Protein AF-A0A1F3TE42-F1 (afdb_monomer)

Foldseek 3Di:
DDDDPPVVVVVVVVVVVVVVVVVVLVVLVVVLVVLLVCLVPVQVDDPDDDHNVRSLVVSVVSLVVCVVPPVPDDCVVVVVSSVVSVVVSCVVVVVVCVVVVVVVVLVVLVVVLVVLQCVVVVQQADDPVSVVVLVVVLVVSLVSLLVVLVVVCVVCPPNLVPDPSNVVLVVVLVVVLVVDDPPLDDPPDLRVLLSVLSSLSSQLSNLVSNCVNPNPDPSSVSSNVVSVVVCVCCVDSVSSSVVSVVVLQVVQAVDADADAQDDDPVLQVLAVVQLCVDPVSPPWDWQDKGFRHNDWDWDADPPPRHTFKTKTKMWIWTADPQWIKIKIWIFMWTDPPPDTHRTHTDDIDMDTHHVVRRNDD

Structure (mmCIF, N/CA/C/O backbone):
data_AF-A0A1F3TE42-F1
#
_entry.id   AF-A0A1F3TE42-F1
#
loop_
_atom_site.group_PDB
_atom_site.id
_atom_site.type_symbol
_atom_site.label_atom_id
_atom_site.label_alt_id
_atom_site.label_comp_id
_atom_site.label_asym_id
_atom_site.label_entity_id
_atom_site.label_seq_id
_atom_site.pdbx_PDB_ins_code
_atom_site.Cartn_x
_atom_site.Cartn_y
_atom_site.Cartn_z
_atom_site.occupancy
_atom_site.B_iso_or_equiv
_atom_site.auth_seq_id
_atom_site.auth_comp_id
_atom_site.auth_asym_id
_atom_site.auth_atom_id
_atom_site.pdbx_PDB_model_num
ATOM 1 N N . MET A 1 1 ? -68.674 46.139 -50.095 1.00 43.12 1 MET A N 1
ATOM 2 C CA . MET A 1 1 ? -68.679 44.662 -49.983 1.00 43.12 1 MET A CA 1
ATOM 3 C C . MET A 1 1 ? -68.581 44.299 -48.510 1.00 43.12 1 MET A C 1
ATOM 5 O O . 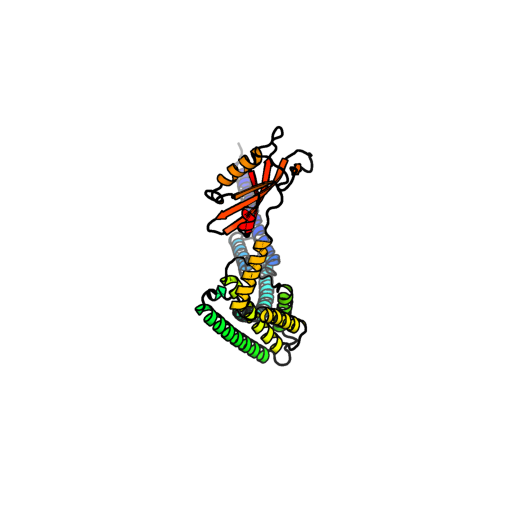MET A 1 1 ? -67.826 44.948 -47.800 1.00 43.12 1 MET A O 1
ATOM 9 N N . LYS A 1 2 ? -69.433 43.375 -48.050 1.00 40.59 2 LYS A N 1
ATOM 10 C CA . LYS A 1 2 ? -69.641 43.030 -46.633 1.00 40.59 2 LYS A CA 1
ATOM 11 C C . LYS A 1 2 ? -68.396 42.376 -46.011 1.00 40.59 2 LYS A C 1
ATOM 13 O O . LYS A 1 2 ? -67.736 41.567 -46.655 1.00 40.59 2 LYS A O 1
ATOM 18 N N . THR A 1 3 ? -68.123 42.748 -44.764 1.00 54.91 3 THR A N 1
ATOM 19 C CA . THR A 1 3 ? -67.102 42.230 -43.840 1.00 54.91 3 THR A CA 1
ATOM 20 C C . THR A 1 3 ? -67.212 40.716 -43.608 1.00 54.91 3 THR A C 1
ATOM 22 O O . THR A 1 3 ? -68.315 40.217 -43.394 1.00 54.91 3 THR A O 1
ATOM 25 N N . PRO A 1 4 ? -66.072 39.992 -43.572 1.00 42.56 4 PRO A N 1
ATOM 26 C CA . PRO A 1 4 ? -65.905 38.974 -42.524 1.00 42.56 4 PRO A CA 1
ATOM 27 C C . PRO A 1 4 ? -64.496 38.914 -41.894 1.00 42.56 4 PRO A C 1
ATOM 29 O O . PRO A 1 4 ? -64.253 38.100 -41.008 1.00 42.56 4 PRO A O 1
ATOM 32 N N . SER A 1 5 ? -63.551 39.763 -42.299 1.00 50.25 5 SER A N 1
ATOM 33 C CA . SER A 1 5 ? -62.132 39.573 -41.962 1.00 50.25 5 SER A CA 1
ATOM 34 C C . SER A 1 5 ? -61.738 39.962 -40.532 1.00 50.25 5 SER A C 1
ATOM 36 O O . SER A 1 5 ? -60.812 39.368 -39.993 1.00 50.25 5 SER A O 1
ATOM 38 N N . PHE A 1 6 ? -62.434 40.897 -39.877 1.00 43.72 6 PHE A N 1
ATOM 39 C CA . PHE A 1 6 ? -62.023 41.358 -38.539 1.00 43.72 6 PHE A CA 1
ATOM 40 C C . PHE A 1 6 ? -62.474 40.438 -37.393 1.00 43.72 6 PHE A C 1
ATOM 42 O O . PHE A 1 6 ? -61.742 40.277 -36.423 1.00 43.72 6 PHE A O 1
ATOM 49 N N . HIS A 1 7 ? -63.645 39.797 -37.495 1.00 46.47 7 HIS A N 1
ATOM 50 C CA . HIS A 1 7 ? -64.121 38.877 -36.450 1.00 46.47 7 HIS A CA 1
ATOM 51 C C . HIS A 1 7 ? -63.378 37.534 -36.471 1.00 46.47 7 HIS A C 1
ATOM 53 O O . HIS A 1 7 ? -63.042 37.017 -35.412 1.00 46.47 7 HIS A O 1
ATOM 59 N N . LEU A 1 8 ? -63.038 37.004 -37.653 1.00 42.78 8 LEU A N 1
ATOM 60 C CA . LEU A 1 8 ? -62.213 35.795 -37.772 1.00 42.78 8 LEU A CA 1
ATOM 61 C C . LEU A 1 8 ? -60.791 36.013 -37.242 1.00 42.78 8 LEU A C 1
ATOM 63 O O . LEU A 1 8 ? -60.271 35.135 -36.563 1.00 42.78 8 LEU A O 1
ATOM 67 N N . LEU A 1 9 ? -60.194 37.189 -37.476 1.00 39.88 9 LEU A N 1
ATOM 68 C CA . LEU A 1 9 ? -58.865 37.521 -36.954 1.00 39.88 9 LEU A CA 1
ATOM 69 C C . LEU A 1 9 ? -58.865 37.655 -35.422 1.00 39.88 9 LEU A C 1
ATOM 71 O O . LEU A 1 9 ? -57.940 37.181 -34.775 1.00 39.88 9 LEU A O 1
ATOM 75 N N . PHE A 1 10 ? -59.914 38.246 -34.838 1.00 43.00 10 PHE A N 1
ATOM 76 C CA . PHE A 1 10 ? -60.044 38.392 -33.383 1.00 43.00 10 PHE A CA 1
ATOM 77 C C . PHE A 1 10 ? -60.325 37.048 -32.692 1.00 43.00 10 PHE A C 1
ATOM 79 O O . PHE A 1 10 ? -59.761 36.779 -31.638 1.00 43.00 10 PHE A O 1
ATOM 86 N N . ILE A 1 11 ? -61.122 36.167 -33.313 1.00 49.38 11 ILE A N 1
ATOM 87 C CA . ILE A 1 11 ? -61.342 34.796 -32.826 1.00 49.38 11 ILE A CA 1
ATOM 88 C C . ILE A 1 11 ? -60.057 33.963 -32.950 1.00 49.38 11 ILE A C 1
ATOM 90 O O . ILE A 1 11 ? -59.735 33.237 -32.018 1.00 49.38 11 ILE A O 1
ATOM 94 N N . PHE A 1 12 ? -59.280 34.100 -34.033 1.00 40.25 12 PHE A N 1
ATOM 95 C CA . PHE A 1 12 ? -57.979 33.427 -34.173 1.00 40.25 12 PHE A CA 1
ATOM 96 C C . PHE A 1 12 ? -56.920 33.958 -33.196 1.00 40.25 12 PHE A C 1
ATOM 98 O O . PHE A 1 12 ? -56.118 33.173 -32.700 1.00 40.25 12 PHE A O 1
ATOM 105 N N . LEU A 1 13 ? -56.899 35.260 -32.897 1.00 38.88 13 LEU A N 1
ATOM 106 C CA . LEU A 1 13 ? -56.003 35.842 -31.889 1.00 38.88 13 LEU A CA 1
ATOM 107 C C . LEU A 1 13 ? -56.395 35.411 -30.473 1.00 38.88 13 LEU A C 1
ATOM 109 O O . LEU A 1 13 ? -55.524 35.006 -29.712 1.00 38.88 13 LEU A O 1
ATOM 113 N N . LEU A 1 14 ? -57.690 35.409 -30.143 1.00 38.28 14 LEU A N 1
ATOM 114 C CA . LEU A 1 14 ? -58.178 34.901 -28.860 1.00 38.28 14 LEU A CA 1
ATOM 115 C C . LEU A 1 14 ? -57.939 33.393 -28.716 1.00 38.28 14 LEU A C 1
ATOM 117 O O . LEU A 1 14 ? -57.480 32.972 -27.663 1.00 38.28 14 LEU A O 1
ATOM 121 N N . ALA A 1 15 ? -58.166 32.596 -29.768 1.00 35.84 15 ALA A N 1
ATOM 122 C CA . ALA A 1 15 ? -57.910 31.155 -29.760 1.00 35.84 15 ALA A CA 1
ATOM 123 C C . ALA A 1 15 ? -56.411 30.824 -29.663 1.00 35.84 15 ALA A C 1
ATOM 125 O O . ALA A 1 15 ? -56.038 29.902 -28.951 1.00 35.84 15 ALA A O 1
ATOM 126 N N . ASN A 1 16 ? -55.530 31.585 -30.325 1.00 34.69 16 ASN A N 1
ATOM 127 C CA . ASN A 1 16 ? -54.086 31.396 -30.164 1.00 34.69 16 ASN A CA 1
ATOM 128 C C . ASN A 1 16 ? -53.614 31.844 -28.772 1.00 34.69 16 ASN A C 1
ATOM 130 O O . ASN A 1 16 ? -52.830 31.134 -28.154 1.00 34.69 16 ASN A O 1
ATOM 134 N N . CYS A 1 17 ? -54.120 32.955 -28.225 1.00 37.44 17 CYS A N 1
ATOM 135 C CA . CYS A 1 17 ? -53.797 33.370 -26.857 1.00 37.44 17 CYS A CA 1
ATOM 136 C C . CYS A 1 17 ? -54.284 32.364 -25.803 1.00 37.44 17 CYS A C 1
ATOM 138 O O . CYS A 1 17 ? -53.571 32.137 -24.828 1.00 37.44 17 CYS A O 1
ATOM 140 N N . THR A 1 18 ? -55.447 31.729 -25.989 1.00 45.34 18 THR A N 1
ATOM 141 C CA . THR A 1 18 ? -55.919 30.680 -25.073 1.00 45.34 18 THR A CA 1
ATOM 142 C C . THR A 1 18 ? -55.134 29.382 -25.223 1.00 45.34 18 THR A C 1
ATOM 144 O O . THR A 1 18 ? -54.868 28.750 -24.208 1.00 45.34 18 THR A O 1
ATOM 147 N N . ILE A 1 19 ? -54.696 29.004 -26.431 1.00 45.22 19 ILE A N 1
ATOM 148 C CA . ILE A 1 19 ? -53.830 27.830 -26.641 1.00 45.22 19 ILE A CA 1
ATOM 149 C C . ILE A 1 19 ? -52.448 28.050 -26.002 1.00 45.22 19 ILE A C 1
ATOM 151 O O . ILE A 1 19 ? -52.000 27.197 -25.244 1.00 45.22 19 ILE A O 1
ATOM 155 N N . PHE A 1 20 ? -51.817 29.217 -26.191 1.00 43.03 20 PHE A N 1
ATOM 156 C CA . PHE A 1 20 ? -50.535 29.534 -25.541 1.00 43.03 20 PHE A CA 1
ATOM 157 C C . PHE A 1 20 ? -50.650 29.641 -24.010 1.00 43.03 20 PHE A C 1
ATOM 159 O O . PHE A 1 20 ? -49.744 29.216 -23.295 1.00 43.03 20 PHE A O 1
ATOM 166 N N . ALA A 1 21 ? -51.764 30.162 -23.483 1.00 51.88 21 ALA A N 1
ATOM 167 C CA . ALA A 1 21 ? -52.027 30.161 -22.042 1.00 51.88 21 ALA A CA 1
ATOM 168 C C . ALA A 1 21 ? -52.278 28.740 -21.497 1.00 51.88 21 ALA A C 1
ATOM 170 O O . ALA A 1 21 ? -51.839 28.425 -20.390 1.00 51.88 21 ALA A O 1
ATOM 171 N N . GLN A 1 22 ? -52.932 27.873 -22.279 1.00 54.59 22 GLN A N 1
ATOM 172 C CA . GLN A 1 22 ? -53.203 26.483 -21.910 1.00 54.59 22 GLN A CA 1
ATOM 173 C C . GLN A 1 22 ? -51.934 25.610 -21.948 1.00 54.59 22 GLN A C 1
ATOM 175 O O . GLN A 1 22 ? -51.756 24.742 -21.094 1.00 54.59 22 GLN A O 1
ATOM 180 N N . ASP A 1 23 ? -51.025 25.844 -22.894 1.00 56.97 23 ASP A N 1
ATOM 181 C CA . ASP A 1 23 ? -49.742 25.136 -22.951 1.00 56.97 23 ASP A CA 1
ATOM 182 C C . ASP A 1 23 ? -48.813 25.558 -21.800 1.00 56.97 23 ASP A C 1
ATOM 184 O O . ASP A 1 23 ? -48.170 24.703 -21.186 1.00 56.97 23 ASP A O 1
ATOM 188 N N . ASN A 1 24 ? -48.822 26.844 -21.426 1.00 60.62 24 ASN A N 1
ATOM 189 C CA . ASN A 1 24 ? -48.061 27.347 -20.277 1.00 60.62 24 ASN A CA 1
ATOM 190 C C . ASN A 1 24 ? -48.581 26.794 -18.940 1.00 60.62 24 ASN A C 1
ATOM 192 O O . ASN A 1 24 ? -47.786 26.282 -18.151 1.00 60.62 24 ASN A O 1
ATOM 196 N N . ILE A 1 25 ? -49.902 26.794 -18.702 1.00 63.25 25 ILE A N 1
ATOM 197 C CA . ILE A 1 25 ? -50.459 26.216 -17.466 1.00 63.25 25 ILE A CA 1
ATOM 198 C C . ILE A 1 25 ? -50.211 24.702 -17.393 1.00 63.25 25 ILE A C 1
ATOM 200 O O . ILE A 1 25 ? -49.889 24.182 -16.328 1.00 63.25 25 ILE A O 1
ATOM 204 N N . ASN A 1 26 ? -50.291 23.977 -18.516 1.00 68.00 26 ASN A N 1
ATOM 205 C CA . ASN A 1 26 ? -50.0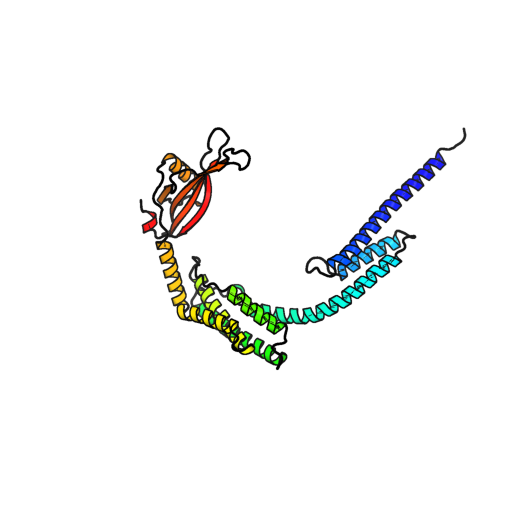11 22.540 -18.549 1.00 68.00 26 ASN A CA 1
ATOM 206 C C . ASN A 1 26 ? -48.541 22.238 -18.226 1.00 68.00 26 ASN A C 1
ATOM 208 O O . ASN A 1 26 ? -48.253 21.280 -17.501 1.00 68.00 26 ASN A O 1
ATOM 212 N N . TRP A 1 27 ? -47.616 23.059 -18.731 1.00 68.75 27 TRP A N 1
ATOM 213 C CA . TRP A 1 27 ? -46.199 22.959 -18.396 1.00 68.75 27 TRP A CA 1
ATOM 214 C C . TRP A 1 27 ? -45.953 23.246 -16.909 1.00 68.75 27 TRP A C 1
ATOM 216 O O . TRP A 1 27 ? -45.309 22.442 -16.233 1.00 68.75 27 TRP A O 1
ATOM 226 N N . ASP A 1 28 ? -46.542 24.311 -16.360 1.00 64.44 28 ASP A N 1
ATOM 227 C CA . ASP A 1 28 ? -46.415 24.659 -14.941 1.00 64.44 28 ASP A CA 1
ATOM 228 C C . ASP A 1 28 ? -47.020 23.592 -14.008 1.00 64.44 28 ASP A C 1
ATOM 230 O O . ASP A 1 28 ? -46.415 23.241 -12.991 1.00 64.44 28 ASP A O 1
ATOM 234 N N . ILE A 1 29 ? -48.167 23.009 -14.377 1.00 67.44 29 ILE A N 1
ATOM 235 C CA . ILE A 1 29 ? -48.785 21.878 -13.666 1.00 67.44 29 ILE A CA 1
ATOM 236 C C . ILE A 1 29 ? -47.888 20.637 -13.738 1.00 67.44 29 ILE A C 1
ATOM 238 O O . ILE A 1 29 ? -47.774 19.898 -12.758 1.00 67.44 29 ILE A O 1
ATOM 242 N N . SER A 1 30 ? -47.231 20.388 -14.875 1.00 68.12 30 SER A N 1
ATOM 243 C CA . SER A 1 30 ? -46.274 19.284 -15.005 1.00 68.12 30 SER A CA 1
ATOM 244 C C . SER A 1 30 ? -45.074 19.461 -14.073 1.00 68.12 30 SER A C 1
ATOM 246 O O . SER A 1 30 ? -44.622 18.480 -13.481 1.00 68.12 30 SER A O 1
ATOM 248 N N . GLN A 1 31 ? -44.581 20.691 -13.901 1.00 65.00 31 GLN A N 1
ATOM 249 C CA . GLN A 1 31 ? -43.506 20.992 -12.951 1.00 65.00 31 GLN A CA 1
ATOM 250 C C . GLN A 1 31 ? -43.954 20.749 -11.503 1.00 65.00 31 GLN A C 1
ATOM 252 O O . GLN A 1 31 ? -43.247 20.073 -10.758 1.00 65.00 31 GLN A O 1
ATOM 257 N N . LEU A 1 32 ? -45.162 21.190 -11.122 1.00 62.06 32 LEU A N 1
ATOM 258 C CA . LEU A 1 32 ? -45.720 20.919 -9.789 1.00 62.06 32 LEU A CA 1
ATOM 259 C C . LEU A 1 32 ? -45.871 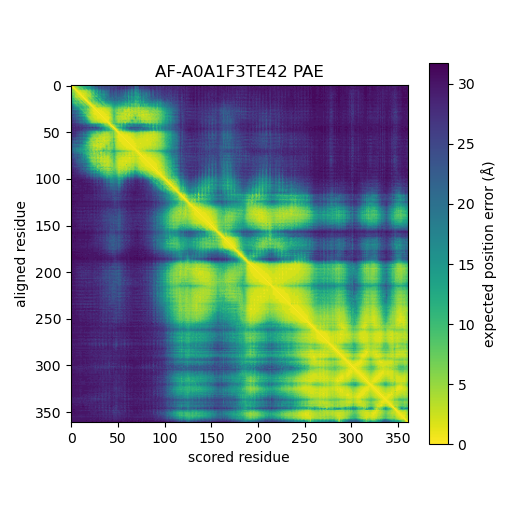19.408 -9.528 1.00 62.06 32 LEU A C 1
ATOM 261 O O . LEU A 1 32 ? -45.470 18.908 -8.479 1.00 62.06 32 LEU A O 1
ATOM 265 N N . LYS A 1 33 ? -46.387 18.649 -10.503 1.00 72.56 33 LYS A N 1
ATOM 266 C CA . LYS A 1 33 ? -46.496 17.182 -10.404 1.00 72.56 33 LYS A CA 1
ATOM 267 C C . LYS A 1 33 ? -45.134 16.499 -10.294 1.00 72.56 33 LYS A C 1
ATOM 269 O O . LYS A 1 33 ? -45.031 15.476 -9.620 1.00 72.56 33 LYS A O 1
ATOM 274 N N . SER A 1 34 ? -44.107 17.036 -10.952 1.00 68.62 34 SER A N 1
ATOM 275 C CA . SER A 1 34 ? -42.736 16.538 -10.826 1.00 68.62 34 SER A CA 1
ATOM 276 C C . SER A 1 34 ? -42.192 16.772 -9.417 1.00 68.62 34 SER A C 1
ATOM 278 O O . SER A 1 34 ? -41.684 15.831 -8.818 1.00 68.62 34 SER A O 1
ATOM 280 N N . ALA A 1 35 ? -42.377 17.973 -8.858 1.00 61.84 35 ALA A N 1
ATOM 281 C CA . ALA A 1 35 ? -41.962 18.295 -7.491 1.00 61.84 35 ALA A CA 1
ATOM 282 C C . ALA A 1 35 ? -42.642 17.382 -6.453 1.00 61.84 35 ALA A C 1
ATOM 284 O O . ALA A 1 35 ? -41.973 16.786 -5.614 1.00 61.84 35 ALA A O 1
ATOM 285 N N . ILE A 1 36 ? -43.957 17.168 -6.577 1.00 65.25 36 ILE A N 1
ATOM 286 C CA . ILE A 1 36 ? -44.714 16.264 -5.694 1.00 65.25 36 ILE A CA 1
ATOM 287 C C . ILE A 1 36 ? -44.275 14.800 -5.856 1.00 65.25 36 ILE A C 1
ATOM 289 O O . ILE A 1 36 ? -44.260 14.034 -4.890 1.00 65.25 36 ILE A O 1
ATOM 293 N N . ARG A 1 37 ? -43.894 14.377 -7.066 1.00 72.06 37 ARG A N 1
ATOM 294 C CA . ARG A 1 37 ? -43.357 13.029 -7.293 1.00 72.06 37 ARG A CA 1
ATOM 295 C C . ARG A 1 37 ? -41.982 12.855 -6.646 1.00 72.06 37 ARG A C 1
ATOM 297 O O . ARG A 1 37 ? -41.760 11.820 -6.027 1.00 72.06 37 ARG A O 1
ATOM 304 N N . SER A 1 38 ? -41.103 13.850 -6.749 1.00 64.94 38 SER A N 1
ATOM 305 C CA . SER A 1 38 ? -39.810 13.859 -6.052 1.00 64.94 38 SER A CA 1
ATOM 306 C C . SER A 1 38 ? -39.989 13.836 -4.536 1.00 64.94 38 SER A C 1
ATOM 308 O O . SER A 1 38 ? -39.357 13.026 -3.874 1.00 64.94 38 SER A O 1
ATOM 310 N N . MET A 1 39 ? -40.947 14.587 -3.978 1.00 65.56 39 MET A N 1
ATOM 311 C CA . MET A 1 39 ? -41.314 14.465 -2.558 1.00 65.56 39 MET A CA 1
ATOM 312 C C . MET A 1 39 ? -41.662 13.015 -2.180 1.00 65.56 39 MET A C 1
ATOM 314 O O . MET A 1 39 ? -41.119 12.473 -1.222 1.00 65.56 39 MET A O 1
ATOM 318 N N . LYS A 1 40 ? -42.528 12.351 -2.958 1.00 64.06 40 LYS A N 1
ATOM 319 C CA . LYS A 1 40 ? -42.977 10.973 -2.681 1.00 64.06 40 LYS A CA 1
ATOM 320 C C . LYS A 1 40 ? -41.877 9.914 -2.843 1.00 64.06 40 LYS A C 1
ATOM 322 O O . LYS A 1 40 ? -41.915 8.914 -2.129 1.00 64.06 40 LYS A O 1
ATOM 327 N N . ASN A 1 41 ? -40.933 10.115 -3.762 1.00 62.34 41 ASN A N 1
ATOM 328 C CA . ASN A 1 41 ? -39.886 9.139 -4.081 1.00 62.34 41 ASN A CA 1
ATOM 329 C C . ASN A 1 41 ? -38.591 9.355 -3.279 1.00 62.34 41 ASN A C 1
ATOM 331 O O . ASN A 1 41 ? -38.000 8.382 -2.817 1.00 62.34 41 ASN A O 1
ATOM 335 N N . ASP A 1 42 ? -38.178 10.609 -3.089 1.00 56.31 42 ASP A N 1
ATOM 336 C CA . ASP A 1 42 ? -36.860 10.971 -2.553 1.00 56.31 42 ASP A CA 1
ATOM 337 C C . ASP A 1 42 ? -36.931 11.350 -1.060 1.00 56.31 42 ASP A C 1
ATOM 339 O O . ASP A 1 42 ? -36.013 11.055 -0.292 1.00 56.31 42 ASP A O 1
ATOM 343 N N . GLY A 1 43 ? -38.069 11.898 -0.610 1.00 52.66 43 GLY A N 1
ATOM 344 C CA . GLY A 1 43 ? -38.294 12.368 0.767 1.00 52.66 43 GLY A CA 1
ATOM 345 C C . GLY A 1 43 ? -38.411 11.272 1.835 1.00 52.66 43 GLY A C 1
ATOM 346 O O . GLY A 1 43 ? -38.594 11.582 3.009 1.00 52.66 43 GLY A O 1
ATOM 347 N N . ILE A 1 44 ? -38.320 9.994 1.453 1.00 50.47 44 ILE A N 1
ATOM 348 C CA . ILE A 1 44 ? -38.306 8.860 2.393 1.00 50.47 44 ILE A CA 1
ATOM 349 C C . ILE A 1 44 ? -36.909 8.209 2.490 1.00 50.47 44 ILE A C 1
ATOM 351 O O . ILE A 1 44 ? -36.692 7.436 3.420 1.00 50.47 44 ILE A O 1
ATOM 355 N N . VAL A 1 45 ? -35.952 8.502 1.589 1.00 48.56 45 VAL A N 1
ATOM 356 C CA . VAL A 1 45 ? -34.700 7.709 1.496 1.00 48.56 45 VAL A CA 1
ATOM 357 C C . VAL A 1 45 ? -33.397 8.511 1.303 1.00 48.56 45 VAL A C 1
ATOM 359 O O . VAL A 1 45 ? -32.326 7.961 1.543 1.00 48.56 45 VAL A O 1
ATOM 362 N N . ALA A 1 46 ? -33.390 9.788 0.919 1.00 41.19 46 ALA A N 1
ATOM 363 C CA . ALA A 1 46 ? -32.134 10.397 0.465 1.00 41.19 46 ALA A CA 1
ATOM 364 C C . ALA A 1 46 ? -31.325 11.132 1.555 1.00 41.19 46 ALA A C 1
ATOM 366 O O . ALA A 1 46 ? -31.481 12.331 1.775 1.00 41.19 46 ALA A O 1
ATOM 367 N N . ALA A 1 47 ? -30.334 10.444 2.126 1.00 43.72 47 ALA A N 1
ATOM 368 C CA . ALA A 1 47 ? -29.082 11.099 2.490 1.00 43.72 47 ALA A CA 1
ATOM 369 C C . ALA A 1 47 ? -28.404 11.586 1.191 1.00 43.72 47 ALA A C 1
ATOM 371 O O . ALA A 1 47 ? -27.772 10.792 0.498 1.00 43.72 47 ALA A O 1
ATOM 372 N N . GLY A 1 48 ? -28.563 12.866 0.821 1.00 45.12 48 GLY A N 1
ATOM 373 C CA . GLY A 1 48 ? -27.573 13.505 -0.060 1.00 45.12 48 GLY A CA 1
ATOM 374 C C . GLY A 1 48 ? -27.997 14.426 -1.208 1.00 45.12 48 GLY A C 1
ATOM 375 O O . GLY A 1 48 ? -27.167 14.604 -2.093 1.00 45.12 48 GLY A O 1
ATOM 376 N N . SER A 1 49 ? -29.175 15.065 -1.252 1.00 52.09 49 SER A N 1
ATOM 377 C CA . SER A 1 49 ? -29.258 16.278 -2.108 1.00 52.09 49 SER A CA 1
ATOM 378 C C . SER A 1 49 ? -30.260 17.358 -1.703 1.00 52.09 49 SER A C 1
ATOM 380 O O . SER A 1 49 ? -29.884 18.519 -1.801 1.00 52.09 49 SER A O 1
ATOM 382 N N . GLU A 1 50 ? -31.463 17.041 -1.216 1.00 57.53 50 GLU A N 1
ATOM 383 C CA . GLU A 1 50 ? -32.435 18.049 -0.743 1.00 57.53 50 GLU A CA 1
ATOM 384 C C . GLU A 1 50 ? -33.262 17.477 0.417 1.00 57.53 50 GLU A C 1
ATOM 386 O O . GLU A 1 50 ? -33.671 16.315 0.381 1.00 57.53 50 GLU A O 1
ATOM 391 N N . SER A 1 51 ? -33.487 18.273 1.462 1.00 65.69 51 SER A N 1
ATOM 392 C CA . SER A 1 51 ? -34.317 17.873 2.605 1.00 65.69 51 SER A CA 1
ATOM 393 C C . SER A 1 51 ? -35.803 17.814 2.225 1.00 65.69 51 SER A C 1
ATOM 395 O O . SER A 1 51 ? -36.257 18.488 1.297 1.00 65.69 51 SER A O 1
ATOM 397 N N . GLY A 1 52 ? -36.605 17.035 2.962 1.00 66.38 52 GLY A N 1
ATOM 398 C CA . GLY A 1 52 ? -38.056 17.006 2.740 1.00 66.38 52 GLY A CA 1
ATOM 399 C C . GLY A 1 52 ? -38.717 18.377 2.924 1.00 66.38 52 GLY A C 1
ATOM 400 O O . GLY A 1 52 ? -39.676 18.685 2.215 1.00 66.38 52 GLY A O 1
ATOM 401 N N . ASP A 1 53 ? -38.161 19.229 3.791 1.00 70.75 53 ASP A N 1
ATOM 402 C CA . ASP A 1 53 ? -38.611 20.612 3.980 1.00 70.75 53 ASP A CA 1
ATOM 403 C C . ASP A 1 53 ? -38.340 21.481 2.744 1.00 70.75 53 ASP A C 1
ATOM 405 O O . ASP A 1 53 ? -39.221 22.225 2.311 1.00 70.75 53 ASP A O 1
ATOM 409 N 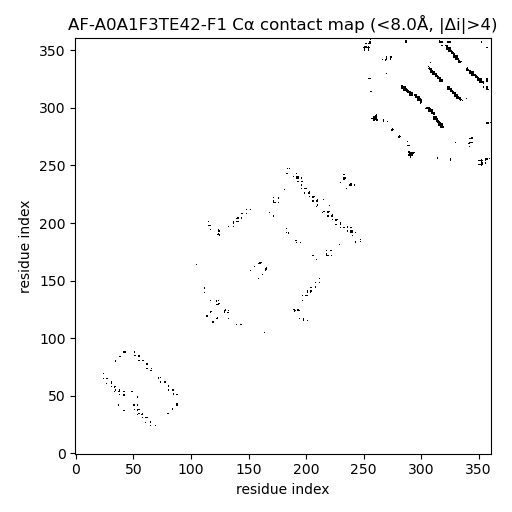N . GLU A 1 54 ? -37.165 21.348 2.122 1.00 76.25 54 GLU A N 1
ATOM 410 C CA . GLU A 1 54 ? -36.822 22.053 0.877 1.00 76.25 54 GLU A CA 1
ATOM 411 C C . GLU A 1 54 ? -37.704 21.603 -0.294 1.00 76.25 54 GLU A C 1
ATOM 413 O O . GLU A 1 54 ? -38.191 22.434 -1.066 1.00 76.25 54 GLU A O 1
ATOM 418 N N . LEU A 1 55 ? -37.971 20.299 -0.408 1.00 73.69 55 LEU A N 1
ATOM 419 C CA . LEU A 1 55 ? -38.859 19.752 -1.437 1.00 73.69 55 LEU A CA 1
ATOM 420 C C . LEU A 1 55 ? -40.305 20.237 -1.258 1.00 73.69 55 LEU A C 1
ATOM 422 O O . LEU A 1 55 ? -40.957 20.620 -2.235 1.00 73.69 55 LEU A O 1
ATOM 426 N N . ALA A 1 56 ? -40.798 20.269 -0.017 1.00 76.44 56 ALA A N 1
ATOM 427 C CA . ALA A 1 56 ? -42.130 20.774 0.287 1.00 76.44 56 ALA A CA 1
ATOM 428 C C . ALA A 1 56 ? -42.239 22.286 0.029 1.00 76.44 56 ALA A C 1
ATOM 430 O O . ALA A 1 56 ? -43.227 22.729 -0.557 1.00 76.44 56 ALA A O 1
ATOM 431 N N . ALA A 1 57 ? -41.213 23.065 0.384 1.00 81.19 57 ALA A N 1
ATOM 432 C CA . ALA A 1 57 ? -41.167 24.502 0.122 1.00 81.19 57 ALA A CA 1
ATOM 433 C C . ALA A 1 57 ? -41.212 24.818 -1.383 1.00 81.19 57 ALA A C 1
ATOM 435 O O . ALA A 1 57 ? -41.980 25.681 -1.805 1.00 81.19 57 ALA A O 1
ATOM 436 N N . LYS A 1 58 ? -40.475 24.072 -2.220 1.00 79.12 58 LYS A N 1
ATOM 437 C CA . LYS A 1 58 ? -40.531 24.228 -3.687 1.00 79.12 58 LYS A CA 1
ATOM 438 C C . LYS A 1 58 ? -41.912 23.912 -4.262 1.00 79.12 58 LYS A C 1
ATOM 440 O O . LYS A 1 58 ? -42.380 24.598 -5.173 1.00 79.12 58 LYS A O 1
ATOM 445 N N . ALA A 1 59 ? -42.574 22.874 -3.749 1.00 73.94 59 ALA A N 1
ATOM 446 C CA . ALA A 1 59 ? -43.931 22.536 -4.167 1.00 73.94 59 ALA A CA 1
ATOM 447 C C . ALA A 1 59 ? -44.937 23.629 -3.761 1.00 73.94 59 ALA A C 1
ATOM 449 O O . ALA A 1 59 ? -45.801 23.984 -4.563 1.00 73.94 59 ALA A O 1
ATOM 450 N N . GLU A 1 60 ? -44.796 24.210 -2.566 1.00 85.44 60 GLU A N 1
ATOM 451 C CA . GLU A 1 60 ? -45.629 25.323 -2.087 1.00 85.44 60 GLU A CA 1
ATOM 452 C C . GLU A 1 60 ? -45.402 26.619 -2.864 1.00 85.44 60 GLU A C 1
ATOM 454 O O . GLU A 1 60 ? -46.369 27.296 -3.221 1.00 85.44 60 GLU A O 1
ATOM 459 N N . GLU A 1 61 ? -44.150 26.953 -3.177 1.00 84.25 61 GLU A N 1
ATOM 460 C CA . GLU A 1 61 ? -43.805 28.108 -4.007 1.00 84.25 61 GLU A CA 1
ATOM 461 C C . GLU A 1 61 ? -44.449 27.978 -5.393 1.00 84.25 61 GLU A C 1
ATOM 463 O O . GLU A 1 61 ? -45.127 28.894 -5.869 1.00 84.25 61 GLU A O 1
ATOM 468 N N . LYS A 1 62 ? -44.330 26.800 -6.021 1.00 79.06 62 LYS A N 1
ATOM 469 C CA . LYS A 1 62 ? -44.923 26.562 -7.341 1.00 79.06 62 LYS A CA 1
ATOM 470 C C . LYS A 1 62 ? -46.451 26.553 -7.300 1.00 79.06 62 LYS A C 1
ATOM 472 O O . LYS A 1 62 ? -47.092 27.041 -8.232 1.00 79.06 62 LYS A O 1
ATOM 477 N N . LEU A 1 63 ? -47.040 26.029 -6.228 1.00 80.94 63 LEU A N 1
ATOM 478 C CA . LEU A 1 63 ? -48.483 26.052 -6.015 1.00 80.94 63 LEU A CA 1
ATOM 479 C C . LEU A 1 63 ? -49.010 27.480 -5.821 1.00 80.94 63 LEU A C 1
ATOM 481 O O . LEU A 1 63 ? -50.040 27.838 -6.392 1.00 80.94 63 LEU A O 1
ATOM 485 N N . THR A 1 64 ? -48.281 28.308 -5.073 1.00 85.75 64 THR A N 1
ATOM 486 C CA . THR A 1 64 ? -48.593 29.730 -4.870 1.00 85.75 64 THR A CA 1
ATOM 487 C C . THR A 1 64 ? -48.551 30.482 -6.195 1.00 85.75 64 THR A C 1
ATOM 489 O O . THR A 1 64 ? -49.529 31.135 -6.556 1.00 85.75 64 THR A O 1
ATOM 492 N N . PHE A 1 65 ? -47.491 30.281 -6.986 1.00 83.06 65 PHE A N 1
ATOM 493 C CA . PHE A 1 65 ? -47.387 30.839 -8.335 1.00 83.06 65 PHE A CA 1
ATOM 494 C C . PHE A 1 65 ? -48.598 30.474 -9.210 1.00 83.06 65 PHE A C 1
ATOM 496 O O . PHE A 1 65 ? -49.152 31.338 -9.891 1.00 83.06 65 PHE A O 1
ATOM 503 N N . LEU A 1 66 ? -49.045 29.212 -9.182 1.00 75.88 66 LEU A N 1
ATOM 504 C CA . LEU A 1 66 ? -50.204 28.769 -9.962 1.00 75.88 66 LEU A CA 1
ATOM 505 C C . LEU A 1 66 ? -51.509 29.448 -9.516 1.00 75.88 66 LEU A C 1
ATOM 507 O O . LEU A 1 66 ? -52.298 29.861 -10.364 1.00 75.88 66 LEU A O 1
ATOM 511 N N . LYS A 1 67 ? -51.722 29.608 -8.204 1.00 85.38 67 LYS A N 1
ATOM 512 C CA . LYS A 1 67 ? -52.907 30.286 -7.646 1.00 85.38 67 LYS A CA 1
ATOM 513 C C . LYS A 1 67 ? -52.957 31.768 -8.022 1.00 85.38 67 LYS A C 1
ATOM 515 O O . LYS A 1 67 ? -54.034 32.287 -8.301 1.00 85.38 67 LYS A O 1
ATOM 520 N N . GLU A 1 68 ? -51.808 32.437 -8.043 1.00 85.12 68 GLU A N 1
ATOM 521 C CA . GLU A 1 68 ? -51.709 33.867 -8.360 1.00 85.12 68 GLU A CA 1
ATOM 522 C C . GLU A 1 68 ? -51.871 34.159 -9.856 1.00 85.12 68 GLU A C 1
ATOM 524 O O . GLU A 1 68 ? -52.458 35.175 -10.226 1.00 85.12 68 GLU A O 1
ATOM 529 N N . ASN A 1 69 ? -51.382 33.265 -10.722 1.00 78.75 69 ASN A N 1
ATOM 530 C CA . ASN A 1 69 ? -51.342 33.500 -12.168 1.00 78.75 69 ASN A CA 1
ATOM 531 C C . ASN A 1 69 ? -52.507 32.852 -12.935 1.00 78.75 69 ASN A C 1
ATOM 533 O O . ASN A 1 69 ? -52.767 33.235 -14.077 1.00 78.75 69 ASN A O 1
ATOM 537 N N . TYR A 1 70 ? -53.246 31.913 -12.326 1.00 77.81 70 TYR A N 1
ATOM 538 C CA . TYR A 1 70 ? -54.337 31.189 -12.986 1.00 77.81 70 TYR A CA 1
ATOM 539 C C . TYR A 1 70 ? -55.598 31.123 -12.107 1.00 77.81 70 TYR A C 1
ATOM 541 O O . TYR A 1 70 ? -55.803 30.191 -11.335 1.00 77.81 70 TYR A O 1
ATOM 549 N N . ALA A 1 71 ? -56.510 32.087 -12.289 1.00 75.62 71 ALA A N 1
ATOM 550 C CA . ALA A 1 71 ? -57.720 32.267 -11.467 1.00 75.62 71 ALA A CA 1
ATOM 551 C C . ALA A 1 71 ? -58.706 31.073 -11.434 1.00 75.62 71 ALA A C 1
ATOM 553 O O . ALA A 1 71 ? -59.597 31.039 -10.588 1.00 75.62 71 ALA A O 1
ATOM 554 N N . HIS A 1 72 ? -58.577 30.110 -12.353 1.00 76.31 72 HIS A N 1
ATOM 555 C CA . HIS A 1 72 ? -59.417 28.905 -12.434 1.00 76.31 72 HIS A CA 1
ATOM 556 C C . HIS A 1 72 ? -58.675 27.614 -12.060 1.00 76.31 72 HIS A C 1
ATOM 558 O O . HIS A 1 72 ? -59.203 26.522 -12.265 1.00 76.31 72 HIS A O 1
ATOM 564 N N . PHE A 1 73 ? -57.448 27.717 -11.551 1.00 75.38 73 PHE A N 1
ATOM 565 C CA . PHE A 1 73 ? -56.686 26.559 -11.109 1.00 75.38 73 PHE A CA 1
ATOM 566 C C . PHE A 1 73 ? -57.219 26.048 -9.761 1.00 75.38 73 PHE A C 1
ATOM 568 O O . PHE A 1 73 ? -57.127 26.736 -8.745 1.00 75.38 73 PHE A O 1
ATOM 575 N N . ASP A 1 74 ? -57.775 24.833 -9.755 1.00 83.31 74 ASP A N 1
ATOM 576 C CA . ASP A 1 74 ? -58.178 24.143 -8.527 1.00 83.31 74 ASP A CA 1
ATOM 577 C C . ASP A 1 74 ? -56.948 23.527 -7.842 1.00 83.31 74 ASP A C 1
ATOM 579 O O . ASP A 1 74 ? -56.388 22.517 -8.281 1.00 83.31 74 ASP A O 1
ATOM 583 N N . ALA A 1 75 ? -56.515 24.181 -6.767 1.00 82.12 75 ALA A N 1
ATOM 584 C CA . ALA A 1 75 ? -55.336 23.820 -5.996 1.00 82.12 75 ALA A CA 1
ATOM 585 C C . ALA A 1 75 ? -55.602 22.746 -4.925 1.00 82.12 75 ALA A C 1
ATOM 587 O O . ALA A 1 75 ? -54.644 22.186 -4.394 1.00 82.12 75 ALA A O 1
ATOM 588 N N . THR A 1 76 ? -56.863 22.432 -4.603 1.00 83.94 76 THR A N 1
ATOM 589 C CA . THR A 1 76 ? -57.222 21.717 -3.363 1.00 83.94 76 THR A CA 1
ATOM 590 C C . THR A 1 76 ? -56.612 20.315 -3.269 1.00 83.94 76 THR A C 1
ATOM 592 O O . THR A 1 76 ? -56.146 19.905 -2.203 1.00 83.94 76 THR A O 1
ATOM 595 N N . ALA A 1 77 ? -56.548 19.583 -4.384 1.00 72.88 77 ALA A N 1
ATOM 596 C CA . ALA A 1 77 ? -55.909 18.266 -4.415 1.00 72.88 77 ALA A CA 1
ATOM 597 C C . ALA A 1 77 ? -54.397 18.345 -4.119 1.00 72.88 77 ALA A C 1
ATOM 599 O O . ALA A 1 77 ? -53.871 17.527 -3.368 1.00 72.88 77 ALA A O 1
ATOM 600 N N . TYR A 1 78 ? -53.706 19.361 -4.643 1.00 75.12 78 TYR A N 1
ATOM 601 C CA . TYR A 1 78 ? -52.265 19.544 -4.443 1.00 75.12 78 TYR A CA 1
ATOM 602 C C . TYR A 1 78 ? -51.934 20.066 -3.040 1.00 75.12 78 TYR A C 1
ATOM 604 O O . TYR A 1 78 ? -50.961 19.616 -2.442 1.00 75.12 78 TYR A O 1
ATOM 612 N N . GLU A 1 79 ? -52.767 20.955 -2.486 1.00 83.19 79 GLU A N 1
ATOM 613 C CA . GLU A 1 79 ? -52.665 21.405 -1.088 1.00 83.19 79 GLU A CA 1
ATOM 614 C C . GLU A 1 79 ? -52.761 20.217 -0.123 1.00 83.19 79 GLU A C 1
ATOM 616 O O . GLU A 1 79 ? -51.957 20.095 0.802 1.00 83.19 79 GLU A O 1
ATOM 621 N N . THR A 1 80 ? -53.700 19.302 -0.383 1.00 81.94 80 THR A N 1
ATOM 622 C CA . THR A 1 80 ? -53.885 18.088 0.424 1.00 81.94 80 THR A CA 1
ATOM 623 C C . THR A 1 80 ? -52.665 17.167 0.335 1.00 81.94 80 THR A C 1
ATOM 625 O O . THR A 1 80 ? -52.175 16.703 1.363 1.00 81.94 80 THR A O 1
ATOM 628 N N . GLU A 1 81 ? -52.125 16.944 -0.868 1.00 73.62 81 GLU A N 1
ATOM 629 C CA . GLU A 1 81 ? -50.946 16.086 -1.057 1.00 73.62 81 GLU A CA 1
ATOM 630 C C . GLU A 1 81 ? -49.676 16.649 -0.395 1.00 73.62 81 GLU A C 1
ATOM 632 O O . GLU A 1 81 ? -48.909 15.889 0.200 1.00 73.62 81 GLU A O 1
ATOM 637 N N . ILE A 1 82 ? -49.454 17.967 -0.457 1.00 74.50 82 ILE A N 1
ATOM 638 C CA . ILE A 1 82 ? -48.310 18.616 0.204 1.00 74.50 82 ILE A CA 1
ATOM 639 C C . ILE A 1 82 ? -48.455 18.541 1.730 1.00 74.50 82 ILE A C 1
ATOM 641 O O . ILE A 1 82 ? -47.490 18.211 2.424 1.00 74.50 82 ILE A O 1
ATOM 645 N N . ALA A 1 83 ? -49.654 18.794 2.263 1.00 79.00 83 ALA A N 1
ATOM 646 C CA . ALA A 1 83 ? -49.912 18.729 3.700 1.00 79.00 83 ALA A CA 1
ATOM 647 C C . ALA A 1 83 ? -49.745 17.305 4.261 1.00 79.00 83 ALA A C 1
ATOM 649 O O . ALA A 1 83 ? -49.138 17.122 5.319 1.00 79.00 83 ALA A O 1
ATOM 650 N N . GLU A 1 84 ? -50.237 16.288 3.548 1.00 77.56 84 GLU A N 1
ATOM 651 C CA . GLU A 1 84 ? -50.073 14.888 3.946 1.00 77.56 84 GLU A CA 1
ATOM 652 C C . GLU A 1 84 ? -48.600 14.460 3.917 1.00 77.56 84 GLU A C 1
ATOM 654 O O . GLU A 1 84 ? -48.137 13.807 4.856 1.00 77.56 84 GLU A O 1
ATOM 659 N N . PHE A 1 85 ? -47.843 14.887 2.900 1.00 73.56 85 PHE A N 1
ATOM 660 C CA . PHE A 1 85 ? -46.402 14.655 2.845 1.00 73.56 85 PHE A CA 1
ATOM 661 C C . PHE A 1 85 ? -45.679 15.283 4.040 1.00 73.56 85 PHE A C 1
ATOM 663 O O . PHE A 1 85 ? -44.942 14.576 4.720 1.00 73.56 85 PHE A O 1
ATOM 670 N N . LYS A 1 86 ? -45.928 16.564 4.352 1.00 74.31 86 LYS A N 1
ATOM 671 C CA . LYS A 1 86 ? -45.317 17.240 5.510 1.00 74.31 86 LYS A CA 1
ATOM 672 C C . LYS A 1 86 ? -45.615 16.517 6.822 1.00 74.31 86 LYS A C 1
ATOM 674 O O . LYS A 1 86 ? -44.723 16.361 7.650 1.00 74.31 86 LYS A O 1
ATOM 679 N N . ARG A 1 87 ? -46.850 16.037 7.011 1.00 79.44 87 ARG A N 1
ATOM 680 C CA . ARG A 1 87 ? -47.228 15.259 8.200 1.00 79.44 87 ARG A CA 1
ATOM 681 C C . ARG A 1 87 ? -46.422 13.961 8.300 1.00 79.44 87 ARG A C 1
ATOM 683 O O . ARG A 1 87 ? -45.805 13.716 9.330 1.00 79.44 87 ARG A O 1
ATOM 690 N N . ILE A 1 88 ? -46.401 13.158 7.233 1.00 70.00 88 ILE A N 1
ATOM 691 C CA . ILE A 1 88 ? -45.673 11.877 7.198 1.00 70.00 88 ILE A CA 1
ATOM 692 C C . ILE A 1 88 ? -44.165 12.101 7.349 1.00 70.00 88 ILE A C 1
ATOM 694 O O . ILE A 1 88 ? -43.504 11.347 8.060 1.00 70.00 88 ILE A O 1
ATOM 698 N N . TYR A 1 89 ? -43.623 13.127 6.692 1.00 64.06 89 TYR A N 1
ATOM 699 C CA . TYR A 1 89 ? -42.217 13.496 6.786 1.00 64.06 89 TYR A CA 1
ATOM 700 C C . TYR A 1 89 ? -41.858 13.896 8.214 1.00 64.06 89 TYR A C 1
ATOM 702 O O . TYR A 1 89 ? -40.936 13.317 8.763 1.00 64.06 89 TYR A O 1
ATOM 710 N N . ASN A 1 90 ? -42.626 14.773 8.864 1.00 68.69 90 ASN A N 1
ATOM 711 C CA . ASN A 1 90 ? -42.367 15.174 10.249 1.00 68.69 90 ASN A CA 1
ATOM 712 C C . ASN A 1 90 ? -42.491 14.010 11.240 1.00 68.69 90 ASN A C 1
ATOM 714 O O . ASN A 1 90 ? -41.670 13.900 12.144 1.00 68.69 90 ASN A O 1
ATOM 718 N N . GLU A 1 91 ? -43.468 13.115 11.066 1.00 69.44 91 GLU A N 1
ATOM 719 C CA . GLU A 1 91 ? -43.607 11.908 11.896 1.00 69.44 91 GLU A CA 1
ATOM 720 C C . GLU A 1 91 ? -42.399 10.971 11.740 1.00 69.44 91 GLU A C 1
ATOM 722 O O . GLU A 1 91 ? -41.861 10.474 12.730 1.00 69.44 91 GLU A O 1
ATOM 727 N N . LYS A 1 92 ? -41.929 10.761 10.504 1.00 63.31 92 LYS A N 1
ATOM 728 C CA . LYS A 1 92 ? -40.753 9.926 10.224 1.00 63.31 92 LYS A CA 1
ATOM 729 C C . LYS A 1 92 ? -39.439 10.598 10.611 1.00 63.31 92 LYS A C 1
ATOM 731 O O . LYS A 1 92 ? -38.548 9.917 11.096 1.00 63.31 92 LYS A O 1
ATOM 736 N N . TYR A 1 93 ? -39.318 11.906 10.416 1.00 54.22 93 TYR A N 1
ATOM 737 C CA . TYR A 1 93 ? -38.140 12.702 10.746 1.00 54.22 93 TYR A CA 1
ATOM 738 C C . TYR A 1 93 ? -37.989 12.870 12.258 1.00 54.22 93 TYR A C 1
ATOM 740 O O . TYR A 1 93 ? -36.877 12.800 12.757 1.00 54.22 93 TYR A O 1
ATOM 748 N N . ALA A 1 94 ? -39.085 13.005 13.011 1.00 54.41 94 ALA A N 1
ATOM 749 C CA . ALA A 1 94 ? -39.048 12.979 14.473 1.00 54.41 94 ALA A CA 1
ATOM 750 C C . ALA A 1 94 ? -38.564 11.618 14.999 1.00 54.41 94 ALA A C 1
ATOM 752 O O . ALA A 1 94 ? -37.654 11.581 15.823 1.00 54.41 94 ALA A O 1
ATOM 753 N N . ALA A 1 95 ? -39.092 10.510 14.463 1.00 55.84 95 ALA A N 1
ATOM 754 C CA . ALA A 1 95 ? -38.624 9.166 14.808 1.00 55.84 95 ALA A CA 1
ATOM 755 C C . ALA A 1 95 ? -37.154 8.941 14.400 1.00 55.84 95 ALA A C 1
ATOM 757 O O . ALA A 1 95 ? -36.373 8.371 15.159 1.00 55.84 95 ALA A O 1
ATOM 758 N N . ALA A 1 96 ? -36.759 9.436 13.223 1.00 50.78 96 ALA A N 1
ATOM 759 C CA . ALA A 1 96 ? -35.386 9.366 12.746 1.00 50.78 96 ALA A CA 1
ATOM 760 C C . ALA A 1 96 ? -34.448 10.260 13.559 1.00 50.78 96 ALA A C 1
ATOM 762 O O . ALA A 1 96 ? -33.336 9.841 13.794 1.00 50.78 96 ALA A O 1
ATOM 763 N N . ASN A 1 97 ? -34.852 11.441 14.032 1.00 47.84 97 ASN A N 1
ATOM 764 C CA . ASN A 1 97 ? -34.017 12.310 14.870 1.00 47.84 97 ASN A CA 1
ATOM 765 C C . ASN A 1 97 ? -33.881 11.809 16.305 1.00 47.84 97 ASN A C 1
ATOM 767 O O . ASN A 1 97 ? -32.844 12.033 16.917 1.00 47.84 97 ASN A O 1
ATOM 771 N N . GLU A 1 98 ? -34.884 11.123 16.848 1.00 49.66 98 GLU A N 1
ATOM 772 C CA . GLU A 1 98 ? -34.754 10.446 18.141 1.00 49.66 98 GLU A CA 1
ATOM 773 C C . GLU A 1 98 ? -33.738 9.292 18.046 1.00 49.66 98 GLU A C 1
ATOM 775 O O . GLU A 1 98 ? -32.889 9.128 18.918 1.00 49.66 98 GLU A O 1
ATOM 780 N N . GLN A 1 99 ? -33.738 8.565 16.923 1.00 44.19 99 GLN A N 1
ATOM 781 C CA . GLN A 1 99 ? -32.766 7.509 16.633 1.00 44.19 99 GLN A CA 1
ATOM 782 C C . GLN A 1 99 ? -31.381 8.056 16.210 1.00 44.19 99 GLN A C 1
ATOM 784 O O . GLN A 1 99 ? -30.354 7.559 16.663 1.00 44.19 99 GLN A O 1
ATOM 789 N N . ASN A 1 100 ? -31.340 9.114 15.397 1.00 40.09 100 ASN A N 1
ATOM 790 C CA . ASN A 1 100 ? -30.131 9.747 14.860 1.00 40.09 100 ASN A CA 1
ATOM 791 C C . ASN A 1 100 ? -29.470 10.695 15.862 1.00 40.09 100 ASN A C 1
ATOM 793 O O . ASN A 1 100 ? -28.283 10.950 15.736 1.00 40.09 100 ASN A O 1
ATOM 797 N N . GLY A 1 101 ? -30.199 11.236 16.839 1.00 41.09 101 GLY A N 1
ATOM 798 C CA . GLY A 1 101 ? -29.623 12.004 17.945 1.00 41.09 101 GLY A CA 1
ATOM 799 C C . GLY A 1 101 ? -28.758 11.107 18.824 1.00 41.09 101 GLY A C 1
ATOM 800 O O . GLY A 1 101 ? -27.607 11.442 19.092 1.00 41.09 101 GLY A O 1
ATOM 801 N N . LEU A 1 102 ? -29.270 9.911 19.138 1.00 40.41 102 LEU A N 1
ATOM 802 C CA . LEU A 1 102 ? -28.504 8.849 19.788 1.00 40.41 102 LEU A CA 1
ATOM 803 C C . LEU A 1 102 ? -27.340 8.375 18.903 1.00 40.41 102 LEU A C 1
ATOM 805 O O . LEU A 1 102 ? -26.228 8.247 19.398 1.00 40.41 102 LEU A O 1
ATOM 809 N N . GLU A 1 103 ? -27.542 8.179 17.591 1.00 38.28 103 GLU A N 1
ATOM 810 C CA . GLU A 1 103 ? -26.435 7.820 16.684 1.00 38.28 103 GLU A CA 1
ATOM 811 C C . GLU A 1 103 ? -25.411 8.943 16.473 1.00 38.28 103 GLU A C 1
ATOM 813 O O . GLU A 1 103 ? -24.247 8.643 16.259 1.00 38.28 103 GLU A O 1
ATOM 818 N N . SER A 1 104 ? -25.795 10.218 16.511 1.00 35.09 104 SER A N 1
ATOM 819 C CA . SER A 1 104 ? -24.901 11.360 16.286 1.00 35.09 104 SER A CA 1
ATOM 820 C C . SER A 1 104 ? -24.038 11.634 17.511 1.00 35.09 104 SER A C 1
ATOM 822 O O . SER A 1 104 ? -22.841 11.869 17.357 1.00 35.09 104 SER A O 1
ATOM 824 N N . GLU A 1 105 ? -24.603 11.596 18.722 1.00 41.03 105 GLU A N 1
ATOM 825 C CA . GLU A 1 105 ? -23.810 11.671 19.958 1.00 41.03 105 GLU A CA 1
ATOM 826 C C . GLU A 1 105 ? -22.901 10.443 20.097 1.00 41.03 105 GLU A C 1
ATOM 828 O O . GLU A 1 105 ? -21.722 10.591 20.426 1.00 41.03 105 GLU A O 1
ATOM 833 N N . PHE A 1 106 ? -23.401 9.257 19.726 1.00 40.12 106 PHE A N 1
ATOM 834 C CA . PHE A 1 106 ? -22.598 8.040 19.646 1.00 40.12 106 PHE A CA 1
ATOM 835 C C . PHE A 1 106 ? -21.459 8.185 18.628 1.00 40.12 106 PHE A C 1
ATOM 837 O O . PHE A 1 106 ? -20.304 8.079 19.017 1.00 40.12 106 PHE A O 1
ATOM 844 N N . ASN A 1 107 ? -21.739 8.529 17.365 1.00 38.19 107 ASN A N 1
ATOM 845 C CA . ASN A 1 107 ? -20.740 8.681 16.299 1.00 38.19 107 ASN A CA 1
ATOM 846 C C . ASN A 1 107 ? -19.719 9.786 16.596 1.00 38.19 107 ASN A C 1
ATOM 848 O O . ASN A 1 107 ? -18.560 9.617 16.259 1.00 38.19 107 ASN A O 1
ATOM 852 N N . THR A 1 108 ? -20.094 10.885 17.260 1.00 40.19 108 THR A N 1
ATOM 853 C CA . THR A 1 108 ? -19.145 11.969 17.583 1.00 40.19 108 THR A CA 1
ATOM 854 C C . THR A 1 108 ? -18.155 11.541 18.672 1.00 40.19 108 THR A C 1
ATOM 856 O O . THR A 1 108 ? -16.956 11.795 18.551 1.00 40.19 108 THR A O 1
ATOM 859 N N . ASN A 1 109 ? -18.624 10.842 19.713 1.00 43.06 109 ASN A N 1
ATOM 860 C CA . ASN A 1 109 ? -17.745 10.248 20.728 1.00 43.06 109 ASN A CA 1
ATOM 861 C C . ASN A 1 109 ? -16.909 9.095 20.148 1.00 43.06 109 ASN A C 1
ATOM 863 O O . ASN A 1 109 ? -15.763 8.892 20.551 1.00 43.06 109 ASN A O 1
ATOM 867 N N . TYR A 1 110 ? -17.457 8.387 19.160 1.00 47.25 110 TYR A N 1
ATOM 868 C CA . TYR A 1 110 ? -16.782 7.315 18.441 1.00 47.25 110 TYR A CA 1
ATOM 869 C C . TYR A 1 110 ? -15.700 7.839 17.492 1.00 47.25 110 TYR A C 1
ATOM 871 O O . TYR A 1 110 ? -14.576 7.371 17.555 1.00 47.25 110 TYR A O 1
ATOM 879 N N . ASP A 1 111 ? -15.955 8.868 16.687 1.00 41.31 111 ASP A N 1
ATOM 880 C CA . ASP A 1 111 ? -14.962 9.482 15.795 1.00 41.31 111 ASP A CA 1
ATOM 881 C C . ASP A 1 111 ? -13.758 10.038 16.583 1.00 41.31 111 ASP A C 1
ATOM 883 O O . ASP A 1 111 ? -12.615 9.935 16.138 1.00 41.31 111 ASP A O 1
ATOM 887 N N . LEU A 1 112 ? -13.990 10.533 17.807 1.00 45.75 112 LEU A N 1
ATOM 888 C CA . LEU A 1 112 ? -12.948 10.935 18.764 1.00 45.75 112 LEU A CA 1
ATOM 889 C C . LEU A 1 112 ? -12.113 9.757 19.305 1.00 45.75 112 LEU A C 1
ATOM 891 O O . LEU A 1 112 ? -10.931 9.933 19.602 1.00 45.75 112 LEU A O 1
ATOM 895 N N . LEU A 1 113 ? -12.696 8.560 19.422 1.00 48.22 113 LEU A N 1
ATOM 896 C CA . LEU A 1 113 ? -11.989 7.318 19.769 1.00 48.22 113 LEU A CA 1
ATOM 897 C C . LEU A 1 113 ? -11.339 6.664 18.539 1.00 48.22 113 LEU A C 1
ATOM 899 O O . LEU A 1 113 ? -10.359 5.943 18.670 1.00 48.22 113 LEU A O 1
ATOM 903 N N . PHE A 1 114 ? -11.841 6.935 17.336 1.00 48.00 114 PHE A N 1
ATOM 904 C CA . PHE A 1 114 ? -11.348 6.375 16.075 1.00 48.00 114 PHE A CA 1
ATOM 905 C C . PHE A 1 114 ? -10.331 7.267 15.363 1.00 48.00 114 PHE A C 1
ATOM 907 O O . PHE A 1 114 ? -9.779 6.868 14.335 1.00 48.00 114 PHE A O 1
ATOM 914 N N . ALA A 1 115 ? -9.949 8.392 15.973 1.00 48.09 115 ALA A N 1
ATOM 915 C CA . ALA A 1 115 ? -8.691 9.086 15.708 1.00 48.09 115 ALA A CA 1
ATOM 916 C C . ALA A 1 115 ? -7.465 8.244 16.157 1.00 48.09 115 ALA A C 1
ATOM 918 O O . ALA A 1 115 ? -6.517 8.741 16.757 1.00 48.09 115 ALA A O 1
ATOM 919 N N . THR A 1 116 ? -7.466 6.936 15.866 1.00 51.38 116 THR A N 1
ATOM 920 C CA . THR A 1 116 ? -6.387 5.963 16.126 1.00 51.38 116 THR A CA 1
ATOM 921 C C . THR A 1 116 ? -5.170 6.163 15.231 1.00 51.38 116 THR A C 1
ATOM 923 O O . THR A 1 116 ? -4.192 5.416 15.305 1.00 51.38 116 THR A O 1
ATOM 926 N N . ASP A 1 117 ? -5.246 7.122 14.320 1.00 54.81 117 ASP A N 1
ATOM 927 C CA . ASP A 1 117 ? -4.208 7.357 13.347 1.00 54.81 117 ASP A CA 1
ATOM 928 C C . ASP A 1 117 ? -3.358 8.542 13.813 1.00 54.81 117 ASP A C 1
ATOM 930 O O . ASP A 1 117 ? -3.742 9.710 13.730 1.00 54.81 117 ASP A O 1
ATOM 934 N N . LEU A 1 118 ? -2.182 8.192 14.341 1.00 53.19 118 LEU A N 1
ATOM 935 C CA . LEU A 1 118 ? -1.147 9.094 14.862 1.00 53.19 118 LEU A CA 1
ATOM 936 C C . LEU A 1 118 ? -0.808 10.217 13.863 1.00 53.19 118 LEU A C 1
ATOM 938 O O . LEU A 1 118 ? -0.360 11.294 14.260 1.00 53.19 118 LEU A O 1
ATOM 942 N N . TYR A 1 119 ? -1.071 9.982 12.572 1.00 49.44 119 TYR A N 1
ATOM 943 C CA . TYR A 1 119 ? -0.948 10.956 11.496 1.00 49.44 119 TYR A CA 1
ATOM 944 C C . TYR A 1 119 ? -1.911 12.150 11.623 1.00 49.44 119 TYR A C 1
ATOM 946 O O . TYR A 1 119 ? -1.488 13.290 11.420 1.00 49.44 119 TYR A O 1
ATOM 954 N N . TYR A 1 120 ? -3.177 11.927 11.993 1.00 50.12 120 TYR A N 1
ATOM 955 C CA . TYR A 1 120 ? -4.177 13.000 12.127 1.00 50.12 120 TYR A CA 1
ATOM 956 C C . TYR A 1 120 ? -3.925 13.888 13.348 1.00 50.12 120 TYR A C 1
ATOM 958 O O . TYR A 1 120 ? -4.250 15.072 13.328 1.00 50.12 120 TYR A O 1
ATOM 966 N N . GLU A 1 121 ? -3.256 13.345 14.361 1.00 55.84 121 GLU A N 1
ATOM 967 C CA . GLU A 1 121 ? -2.823 14.062 15.568 1.00 55.84 121 GLU A CA 1
ATOM 968 C C . GLU A 1 121 ? -1.473 14.783 15.372 1.00 55.84 121 GLU A C 1
ATOM 970 O O . GLU A 1 121 ? -0.898 15.352 16.300 1.00 55.84 121 GLU A O 1
ATOM 975 N N . GLY A 1 122 ? -0.932 14.767 14.147 1.00 54.28 122 GLY A N 1
ATOM 976 C CA . GLY A 1 122 ? 0.312 15.452 13.800 1.00 54.28 122 GLY A CA 1
ATOM 977 C C . GLY A 1 122 ? 1.565 14.827 14.420 1.00 54.28 122 GLY A C 1
ATOM 978 O O . GLY A 1 122 ? 2.626 15.461 14.426 1.00 54.28 122 GLY A O 1
ATOM 979 N N . ILE A 1 123 ? 1.481 13.592 14.927 1.00 59.41 123 ILE A N 1
ATOM 980 C CA . ILE A 1 123 ? 2.630 12.870 15.473 1.00 59.41 123 ILE A CA 1
ATOM 981 C C . ILE A 1 123 ? 3.406 12.262 14.301 1.00 59.41 123 ILE A C 1
ATOM 983 O O . ILE A 1 123 ? 3.096 11.188 13.788 1.00 59.41 123 ILE A O 1
ATOM 987 N N . GLN A 1 124 ? 4.447 12.969 13.862 1.00 57.69 124 GLN A N 1
ATOM 988 C CA . GLN A 1 124 ? 5.385 12.466 12.860 1.00 57.69 124 GLN A CA 1
ATOM 989 C C . GLN A 1 124 ? 6.339 11.463 13.511 1.00 57.69 124 GLN A C 1
ATOM 991 O O . GLN A 1 124 ? 7.330 11.835 14.130 1.00 57.69 124 GLN A O 1
ATOM 996 N N . ILE A 1 125 ? 6.040 10.174 13.395 1.00 60.56 125 ILE A N 1
ATOM 997 C CA . ILE A 1 125 ? 6.856 9.131 14.019 1.00 60.56 125 ILE A CA 1
ATOM 998 C C . ILE A 1 125 ? 8.114 8.919 13.180 1.00 60.56 125 ILE A C 1
ATOM 1000 O O . ILE A 1 125 ? 8.016 8.655 11.988 1.00 60.56 125 ILE A O 1
ATOM 1004 N N . GLY A 1 126 ? 9.297 9.087 13.780 1.00 53.28 126 GLY A N 1
ATOM 1005 C CA . GLY A 1 126 ? 10.574 9.010 13.057 1.00 53.28 126 GLY A CA 1
ATOM 1006 C C . GLY A 1 126 ? 11.792 9.578 13.785 1.00 53.28 126 GLY A C 1
ATOM 1007 O O . GLY A 1 126 ? 12.923 9.232 13.448 1.00 53.28 126 GLY A O 1
ATOM 1008 N N . GLN A 1 127 ? 11.584 10.424 14.798 1.00 58.06 127 GLN A N 1
ATOM 1009 C CA . GLN A 1 127 ? 12.641 10.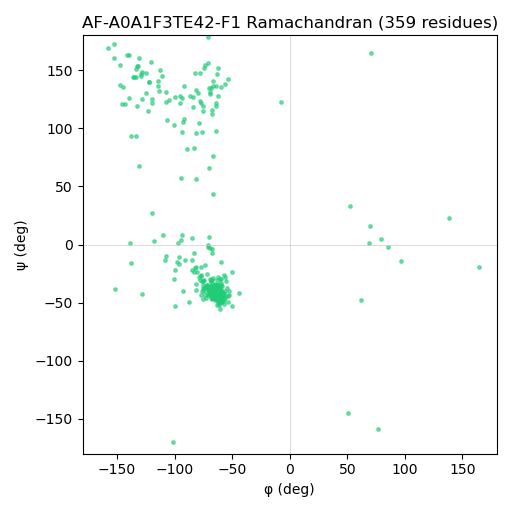897 15.696 1.00 58.06 127 GLN A CA 1
ATOM 1010 C C . GLN A 1 127 ? 12.429 10.345 17.117 1.00 58.06 127 GLN A C 1
ATOM 1012 O O . GLN A 1 127 ? 11.285 10.164 17.537 1.00 58.06 127 GLN A O 1
ATOM 1017 N N . PRO A 1 128 ? 13.497 10.130 17.912 1.00 61.00 128 PRO A N 1
ATOM 1018 C CA . PRO A 1 128 ? 13.373 9.636 19.289 1.00 61.00 128 PRO A CA 1
ATOM 1019 C C . PRO A 1 128 ? 12.461 10.486 20.190 1.00 61.00 128 PRO A C 1
ATOM 1021 O O . PRO A 1 128 ? 11.803 9.960 21.081 1.00 61.00 128 PRO A O 1
ATOM 1024 N N . ALA A 1 129 ? 12.387 11.800 19.950 1.00 63.25 129 ALA A N 1
ATOM 1025 C CA . ALA A 1 129 ? 11.496 12.696 20.689 1.00 63.25 129 ALA A CA 1
ATOM 1026 C C . ALA A 1 129 ? 10.006 12.410 20.423 1.00 63.25 129 ALA A C 1
ATOM 1028 O O . ALA A 1 129 ? 9.171 12.641 21.295 1.00 63.25 129 ALA A O 1
ATOM 1029 N N . ASP A 1 130 ? 9.674 11.886 19.244 1.00 67.38 130 ASP A N 1
ATOM 1030 C CA . ASP A 1 130 ? 8.299 11.566 18.861 1.00 67.38 130 ASP A CA 1
ATOM 1031 C C . ASP A 1 130 ? 7.874 10.183 19.366 1.00 67.38 130 ASP A C 1
ATOM 1033 O O . ASP A 1 130 ? 6.690 9.973 19.598 1.00 67.38 130 ASP A O 1
ATOM 1037 N N . ALA A 1 131 ? 8.821 9.282 19.658 1.00 68.12 131 ALA A N 1
ATOM 1038 C CA . ALA A 1 131 ? 8.543 8.025 20.360 1.00 68.12 131 ALA A CA 1
ATOM 1039 C C . ALA A 1 131 ? 7.977 8.268 21.772 1.00 68.12 131 ALA A C 1
ATOM 1041 O O . ALA A 1 131 ? 7.041 7.594 22.198 1.00 68.12 131 ALA A O 1
ATOM 1042 N N . VAL A 1 132 ? 8.504 9.274 22.482 1.00 72.94 132 VAL A N 1
ATOM 1043 C CA . VAL A 1 132 ? 7.980 9.683 23.797 1.00 72.94 132 VAL A CA 1
ATOM 1044 C C . VAL A 1 132 ? 6.564 10.246 23.660 1.00 72.94 132 VAL A C 1
ATOM 1046 O O . VAL A 1 132 ? 5.682 9.852 24.416 1.00 72.94 132 VAL A O 1
ATOM 1049 N N . LYS A 1 133 ? 6.321 11.110 22.665 1.00 75.31 133 LYS A N 1
ATOM 1050 C CA . LYS A 1 133 ? 4.979 11.656 22.394 1.00 75.31 133 LYS A CA 1
ATOM 1051 C C . LYS A 1 133 ? 3.982 10.569 22.000 1.00 75.31 133 LYS A C 1
ATOM 1053 O O . LYS A 1 133 ? 2.851 10.608 22.465 1.00 75.31 133 LYS A O 1
ATOM 1058 N N . ALA A 1 134 ? 4.400 9.602 21.182 1.00 73.44 134 ALA A N 1
ATOM 1059 C CA . ALA A 1 134 ? 3.577 8.464 20.795 1.00 73.44 134 ALA A CA 1
ATOM 1060 C C . ALA A 1 134 ? 3.181 7.635 22.023 1.00 73.44 134 ALA A C 1
ATOM 1062 O O . ALA A 1 134 ? 2.016 7.278 22.160 1.00 73.44 134 ALA A O 1
ATOM 1063 N N . GLN A 1 135 ? 4.111 7.398 22.957 1.00 78.81 135 GLN A N 1
ATOM 1064 C CA . GLN A 1 135 ? 3.791 6.700 24.202 1.00 78.81 135 GLN A CA 1
ATOM 1065 C C . GLN A 1 135 ? 2.798 7.486 25.065 1.00 78.81 135 GLN A C 1
ATOM 1067 O O . GLN A 1 135 ? 1.810 6.915 25.514 1.00 78.81 135 GLN A O 1
ATOM 1072 N N . THR A 1 136 ? 3.013 8.793 25.250 1.00 80.31 136 THR A N 1
ATOM 1073 C CA . THR A 1 136 ? 2.058 9.652 25.969 1.00 80.31 136 THR A CA 1
ATOM 1074 C C . THR A 1 136 ? 0.681 9.629 25.311 1.00 80.31 136 THR A C 1
ATOM 1076 O O . THR A 1 136 ? -0.315 9.463 26.001 1.00 80.31 136 THR A O 1
ATOM 1079 N N . PHE A 1 137 ? 0.617 9.707 23.981 1.00 77.31 137 PHE A N 1
ATOM 1080 C CA . PHE A 1 137 ? -0.641 9.621 23.246 1.00 77.31 137 PHE A CA 1
ATOM 1081 C C . PHE A 1 137 ? -1.341 8.273 23.440 1.00 77.31 137 PHE A C 1
ATOM 1083 O O . PHE A 1 137 ? -2.555 8.236 23.608 1.00 77.31 137 PHE A O 1
ATOM 1090 N N . ILE A 1 138 ? -0.594 7.165 23.443 1.00 77.62 138 ILE A N 1
ATOM 1091 C CA . ILE A 1 138 ? -1.138 5.829 23.718 1.00 77.62 138 ILE A CA 1
ATOM 1092 C C . ILE A 1 138 ? -1.704 5.754 25.136 1.00 77.62 138 ILE A C 1
ATOM 1094 O O . ILE A 1 138 ? -2.773 5.181 25.335 1.00 77.62 138 ILE A O 1
ATOM 1098 N N . ASP A 1 139 ? -1.010 6.322 26.117 1.00 82.06 139 ASP A N 1
ATOM 1099 C CA . ASP A 1 139 ? -1.463 6.319 27.506 1.00 82.06 139 ASP A CA 1
ATOM 1100 C C . ASP A 1 139 ? -2.713 7.204 27.686 1.00 82.06 139 ASP A C 1
ATOM 1102 O O . ASP A 1 139 ? -3.688 6.772 28.306 1.00 82.06 139 ASP A O 1
ATOM 1106 N N . ASP A 1 140 ? -2.749 8.379 27.049 1.00 77.56 140 ASP A N 1
ATOM 1107 C CA . ASP A 1 140 ? -3.933 9.246 26.990 1.00 77.56 140 ASP A CA 1
ATOM 1108 C C . ASP A 1 140 ? -5.098 8.554 26.267 1.00 77.56 140 ASP A C 1
ATOM 1110 O O . ASP A 1 140 ? -6.253 8.632 26.689 1.00 77.56 140 ASP A O 1
ATOM 1114 N N . TYR A 1 141 ? -4.814 7.830 25.185 1.00 75.50 141 TYR A N 1
ATOM 1115 C CA . TYR A 1 141 ? -5.798 7.048 24.446 1.00 75.50 141 TYR A CA 1
ATOM 1116 C C . TYR A 1 141 ? -6.391 5.923 25.297 1.00 75.50 141 TYR A C 1
ATOM 1118 O O . TYR A 1 141 ? -7.613 5.811 25.384 1.00 75.50 141 TYR A O 1
ATOM 1126 N N . LYS A 1 142 ? -5.555 5.160 26.010 1.00 77.25 142 LYS A N 1
ATOM 1127 C CA . LYS A 1 142 ? -6.003 4.159 26.990 1.00 77.25 142 LYS A CA 1
ATOM 1128 C C . LYS A 1 142 ? -6.911 4.780 28.051 1.00 77.25 142 LYS A C 1
ATOM 1130 O O . LYS A 1 142 ? -7.956 4.216 28.360 1.00 77.25 142 LYS A O 1
ATOM 1135 N N . ALA A 1 143 ? -6.551 5.952 28.580 1.00 76.62 143 ALA A N 1
ATOM 1136 C CA . ALA A 1 143 ? -7.357 6.653 29.578 1.00 76.62 143 ALA A CA 1
ATOM 1137 C C . ALA A 1 143 ? -8.719 7.117 29.026 1.00 76.62 143 ALA A C 1
ATOM 1139 O O . ALA A 1 143 ? -9.738 7.008 29.715 1.00 76.62 143 ALA A O 1
ATOM 1140 N N . ARG A 1 144 ? -8.753 7.601 27.776 1.00 71.00 144 ARG A N 1
ATOM 1141 C CA . ARG A 1 144 ? -9.991 7.978 27.073 1.00 71.00 144 ARG A CA 1
ATOM 1142 C C . ARG A 1 144 ? -10.889 6.770 26.822 1.00 71.00 144 ARG A C 1
ATOM 1144 O O . ARG A 1 144 ? -12.070 6.852 27.142 1.00 71.00 144 ARG A O 1
ATOM 1151 N N . ILE A 1 145 ? -10.333 5.652 26.344 1.00 70.31 145 ILE A N 1
ATOM 1152 C CA . ILE A 1 145 ? -11.076 4.392 26.190 1.00 70.31 145 ILE A CA 1
ATOM 1153 C C . ILE A 1 145 ? -11.662 3.959 27.533 1.00 70.31 145 ILE A C 1
ATOM 1155 O O . ILE A 1 145 ? -12.859 3.719 27.618 1.00 70.31 145 ILE A O 1
ATOM 1159 N N . ALA A 1 146 ? -10.852 3.904 28.592 1.00 72.25 146 ALA A N 1
ATOM 1160 C CA . ALA A 1 146 ? -11.320 3.471 29.907 1.00 72.25 146 ALA A CA 1
ATOM 1161 C C . ALA A 1 146 ? -12.455 4.364 30.438 1.00 72.25 146 ALA A C 1
ATOM 1163 O O . ALA A 1 146 ? -13.421 3.867 31.011 1.00 72.25 146 ALA A O 1
ATOM 1164 N N . THR A 1 147 ? -12.367 5.678 30.213 1.00 70.44 147 THR A N 1
ATOM 1165 C CA . THR A 1 147 ? -13.402 6.640 30.616 1.00 70.44 147 THR A CA 1
ATOM 1166 C C . THR A 1 147 ? -14.686 6.451 29.808 1.00 70.44 147 THR A C 1
ATOM 1168 O O . THR A 1 147 ? -15.762 6.404 30.398 1.00 70.44 147 THR A O 1
ATOM 1171 N N . PHE A 1 148 ? -14.575 6.300 28.485 1.00 68.69 148 PHE A N 1
ATOM 1172 C CA . PHE A 1 148 ? -15.708 6.026 27.601 1.00 68.69 148 PHE A CA 1
ATOM 1173 C C . PHE A 1 148 ? -16.404 4.710 27.963 1.00 68.69 148 PHE A C 1
ATOM 1175 O O . PHE A 1 148 ? -17.615 4.663 28.141 1.00 68.69 148 PHE A O 1
ATOM 1182 N N . LEU A 1 149 ? -15.643 3.634 28.152 1.00 67.75 149 LEU A N 1
ATOM 1183 C CA . LEU A 1 149 ? -16.210 2.339 28.517 1.00 67.75 149 LEU A CA 1
ATOM 1184 C C . LEU A 1 149 ? -16.840 2.366 29.910 1.00 67.75 149 LEU A C 1
ATOM 1186 O O . LEU A 1 149 ? -17.870 1.732 30.120 1.00 67.75 149 LEU A O 1
ATOM 1190 N N . ALA A 1 150 ? -16.273 3.125 30.852 1.00 67.19 150 ALA A N 1
ATOM 1191 C CA . ALA A 1 150 ? -16.877 3.323 32.163 1.00 67.19 150 ALA A CA 1
ATOM 1192 C C . ALA A 1 150 ? -18.200 4.105 32.083 1.00 67.19 150 ALA A C 1
ATOM 1194 O O . ALA A 1 150 ? -19.134 3.762 32.811 1.00 67.19 150 ALA A O 1
ATOM 1195 N N . SER A 1 151 ? -18.308 5.118 31.211 1.00 66.94 151 SER A N 1
ATOM 1196 C CA . SER A 1 151 ? -19.579 5.822 30.985 1.00 66.94 151 SER A CA 1
ATOM 1197 C C . SER A 1 151 ? -20.613 4.926 30.310 1.00 66.94 151 SER A C 1
ATOM 1199 O O . SER A 1 151 ? -21.735 4.842 30.798 1.00 66.94 151 SER A O 1
ATOM 1201 N N . GLU A 1 152 ? -20.225 4.177 29.276 1.00 63.25 152 GLU A N 1
ATOM 1202 C CA . GLU A 1 152 ? -21.112 3.230 28.588 1.00 63.25 152 GLU A CA 1
ATOM 1203 C C . GLU A 1 152 ? -21.587 2.119 29.536 1.00 63.25 152 GLU A C 1
ATOM 1205 O O . GLU A 1 152 ? -22.776 1.826 2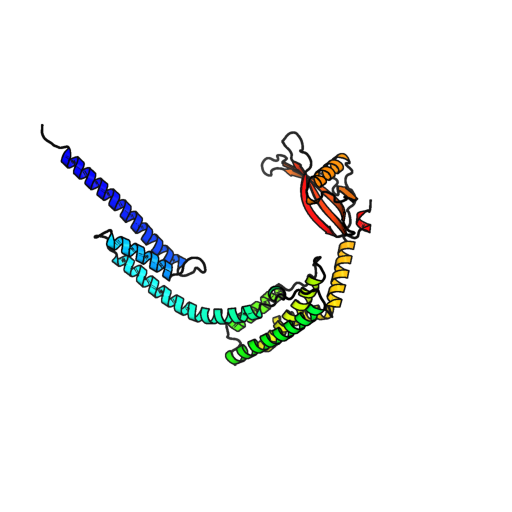9.623 1.00 63.25 152 GLU A O 1
ATOM 1210 N N . ALA A 1 153 ? -20.693 1.532 30.336 1.00 63.25 153 ALA A N 1
ATOM 1211 C CA . ALA A 1 153 ? -21.065 0.523 31.327 1.00 63.25 153 ALA A CA 1
ATOM 1212 C C . ALA A 1 153 ? -22.021 1.079 32.402 1.00 63.25 153 ALA A C 1
ATOM 1214 O O . ALA A 1 153 ? -22.918 0.367 32.867 1.00 63.25 153 ALA A O 1
ATOM 1215 N N . ALA A 1 154 ? -21.850 2.347 32.796 1.00 63.12 154 ALA A N 1
ATOM 1216 C CA . ALA A 1 154 ? -22.723 3.017 33.755 1.00 63.12 154 ALA A CA 1
ATOM 1217 C C . ALA A 1 154 ? -24.113 3.331 33.172 1.00 63.12 154 ALA A C 1
ATOM 1219 O O . ALA A 1 154 ? -25.109 3.170 33.881 1.00 63.12 154 ALA A O 1
ATOM 1220 N N . GLU A 1 155 ? -24.193 3.736 31.901 1.00 58.94 155 GLU A N 1
ATOM 1221 C CA . GLU A 1 155 ? -25.456 4.021 31.208 1.00 58.94 155 GLU A CA 1
ATOM 1222 C C . GLU A 1 155 ? -26.223 2.748 30.830 1.00 58.94 155 GLU A C 1
ATOM 1224 O O . GLU A 1 155 ? -27.444 2.683 30.989 1.00 58.94 155 GLU A O 1
ATOM 1229 N N . LEU A 1 156 ? -25.523 1.704 30.384 1.00 52.00 156 LEU A N 1
ATOM 1230 C CA . LEU A 1 156 ? -26.143 0.477 29.876 1.00 52.00 156 LEU A CA 1
ATOM 1231 C C . LEU A 1 156 ? -26.552 -0.513 30.982 1.00 52.00 156 LEU A C 1
ATOM 1233 O O . LEU A 1 156 ? -27.425 -1.367 30.772 1.00 52.00 156 LEU A O 1
ATOM 1237 N N . GLY A 1 157 ? -25.980 -0.395 32.186 1.00 57.16 157 GLY A N 1
ATOM 1238 C CA . GLY A 1 157 ? -26.335 -1.217 33.346 1.00 57.16 157 GLY A CA 1
ATOM 1239 C C . GLY A 1 157 ? -26.331 -2.732 33.058 1.00 57.16 157 GLY A C 1
ATOM 1240 O O . GLY A 1 157 ? -25.537 -3.242 32.275 1.00 57.16 157 GLY A O 1
ATOM 1241 N N . LYS A 1 158 ? -27.250 -3.495 33.676 1.00 51.38 158 LYS A N 1
ATOM 1242 C CA . LYS A 1 158 ? -27.366 -4.967 33.509 1.00 51.38 158 LYS A CA 1
ATOM 1243 C C . LYS A 1 158 ? -27.879 -5.432 32.126 1.00 51.38 158 LYS A C 1
ATOM 1245 O O . LYS A 1 158 ? -28.167 -6.616 31.977 1.00 51.38 158 LYS A O 1
ATOM 1250 N N . ASN A 1 159 ? -28.048 -4.536 31.149 1.00 54.03 159 ASN A N 1
ATOM 1251 C CA . ASN A 1 159 ? -28.624 -4.835 29.829 1.00 54.03 159 ASN A CA 1
ATOM 1252 C C . ASN A 1 159 ? -27.654 -4.540 28.669 1.00 54.03 159 ASN A C 1
ATOM 1254 O O . ASN A 1 159 ? -28.114 -4.289 27.555 1.00 54.03 159 ASN A O 1
ATOM 1258 N N . ILE A 1 160 ? -26.339 -4.600 28.911 1.00 54.84 160 ILE A N 1
ATOM 1259 C CA . ILE A 1 160 ? -25.291 -4.458 27.881 1.00 54.84 160 ILE A CA 1
ATOM 1260 C C . ILE A 1 160 ? -25.621 -5.264 26.610 1.00 54.84 160 ILE A C 1
ATOM 1262 O O . ILE A 1 160 ? -25.572 -4.717 25.515 1.00 54.84 160 ILE A O 1
ATOM 1266 N N . ASP A 1 161 ? -26.122 -6.496 26.745 1.00 56.09 161 ASP A N 1
ATOM 1267 C CA . ASP A 1 161 ? -26.460 -7.376 25.611 1.00 56.09 161 ASP A CA 1
ATOM 1268 C C . ASP A 1 161 ? -27.648 -6.934 24.738 1.00 56.09 161 ASP A C 1
ATOM 1270 O O . ASP A 1 161 ? -27.985 -7.621 23.776 1.00 56.09 161 ASP A O 1
ATOM 1274 N N . LYS A 1 162 ? -28.343 -5.844 25.079 1.00 52.72 162 LYS A N 1
ATOM 1275 C CA . LYS A 1 162 ? -29.516 -5.353 24.332 1.00 52.72 162 LYS A CA 1
ATOM 1276 C C . LYS A 1 162 ? -29.322 -3.966 23.733 1.00 52.72 162 LYS A C 1
ATOM 1278 O O . LYS A 1 162 ? -30.274 -3.415 23.181 1.00 52.72 162 LYS A O 1
ATOM 1283 N N . SER A 1 163 ? -28.137 -3.381 23.881 1.00 52.78 163 SER A N 1
ATOM 1284 C CA . SER A 1 163 ? -27.865 -2.051 23.356 1.00 52.78 163 SER A CA 1
ATOM 1285 C C . SER A 1 163 ? -27.462 -2.121 21.880 1.00 52.78 163 SER A C 1
ATOM 1287 O O . SER A 1 163 ? -26.493 -2.804 21.550 1.00 52.78 163 SER A O 1
ATOM 1289 N N . PRO A 1 164 ? -28.119 -1.367 20.982 1.00 54.41 164 PRO A N 1
ATOM 1290 C CA . PRO A 1 164 ? -27.671 -1.226 19.596 1.00 54.41 164 PRO A CA 1
ATOM 1291 C C . PRO A 1 164 ? -26.231 -0.703 19.474 1.00 54.41 164 PRO A C 1
ATOM 1293 O O . PRO A 1 164 ? -25.545 -1.016 18.502 1.00 54.41 164 PRO A O 1
ATOM 1296 N N . ALA A 1 165 ? -25.759 0.069 20.460 1.00 52.31 165 ALA A N 1
ATOM 1297 C CA . ALA A 1 165 ? -24.369 0.507 20.551 1.00 52.31 165 ALA A CA 1
ATOM 1298 C C . ALA A 1 165 ? -23.414 -0.679 20.765 1.00 52.31 165 ALA A C 1
ATOM 1300 O O . ALA A 1 165 ? -22.385 -0.776 20.102 1.00 52.31 165 ALA A O 1
ATOM 1301 N N . VAL A 1 166 ? -23.794 -1.627 21.624 1.00 58.50 166 VAL A N 1
ATOM 1302 C CA . VAL A 1 166 ? -23.029 -2.848 21.914 1.00 58.50 166 VAL A CA 1
ATOM 1303 C C . VAL A 1 166 ? -22.969 -3.782 20.708 1.00 58.50 166 VAL A C 1
ATOM 1305 O O . VAL A 1 166 ? -21.895 -4.280 20.378 1.00 58.50 166 VAL A O 1
ATOM 1308 N N . ASP A 1 167 ? -24.075 -3.965 19.986 1.00 60.38 167 ASP A N 1
ATOM 1309 C CA . ASP A 1 167 ? -24.071 -4.777 18.763 1.00 60.38 167 ASP A CA 1
ATOM 1310 C C . ASP A 1 167 ? -23.184 -4.166 17.666 1.00 60.38 167 ASP A C 1
ATOM 1312 O O . ASP A 1 167 ? -22.502 -4.893 16.943 1.00 60.38 167 ASP A O 1
ATOM 1316 N N . ARG A 1 168 ? -23.118 -2.829 17.571 1.00 60.44 168 ARG A N 1
ATOM 1317 C CA . ARG A 1 168 ? -22.179 -2.137 16.670 1.00 60.44 168 ARG A CA 1
ATOM 1318 C C . ARG A 1 168 ? -20.728 -2.295 17.110 1.00 60.44 168 ARG A C 1
ATOM 1320 O O . ARG A 1 168 ? -19.872 -2.527 16.261 1.00 60.44 168 ARG A O 1
ATOM 1327 N N . LEU A 1 169 ? -20.448 -2.206 18.413 1.00 59.94 169 LEU A N 1
ATOM 1328 C CA . LEU A 1 169 ? -19.118 -2.467 18.974 1.00 59.94 169 LEU A CA 1
ATOM 1329 C C . LEU A 1 169 ? -18.645 -3.894 18.643 1.00 59.94 169 LEU A C 1
ATOM 1331 O O . LEU A 1 169 ? -17.514 -4.072 18.184 1.00 59.94 169 LEU A O 1
ATOM 1335 N N . ARG A 1 170 ? -19.525 -4.894 18.795 1.00 64.12 170 ARG A N 1
ATOM 1336 C CA . ARG A 1 170 ? -19.267 -6.292 18.409 1.00 64.12 170 ARG A CA 1
ATOM 1337 C C . ARG A 1 170 ? -19.042 -6.455 16.902 1.00 64.12 170 ARG A C 1
ATOM 1339 O O . ARG A 1 170 ? -18.069 -7.084 16.493 1.00 64.12 170 ARG A O 1
ATOM 1346 N N . ASP A 1 171 ? -19.897 -5.865 16.065 1.00 64.75 171 ASP A N 1
ATOM 1347 C CA . ASP A 1 171 ? -19.761 -5.906 14.599 1.00 64.75 171 ASP A CA 1
ATOM 1348 C C . ASP A 1 171 ? -18.444 -5.269 14.121 1.00 64.75 171 ASP A C 1
ATOM 1350 O O . ASP A 1 171 ? -17.782 -5.780 13.216 1.00 64.75 171 ASP A O 1
ATOM 1354 N N . LEU A 1 172 ? -18.005 -4.188 14.764 1.00 60.00 172 LEU A N 1
ATOM 1355 C CA . LEU A 1 172 ? -16.728 -3.544 14.465 1.00 60.00 172 LEU A CA 1
ATOM 1356 C C . LEU A 1 172 ? -15.521 -4.385 14.883 1.00 60.00 172 LEU A C 1
ATOM 1358 O O . LEU A 1 172 ? -14.567 -4.478 14.106 1.00 60.00 172 LEU A O 1
ATOM 1362 N N . ALA A 1 173 ? -15.568 -5.027 16.055 1.00 60.47 173 ALA A N 1
ATOM 1363 C CA . ALA A 1 173 ? -14.548 -5.992 16.470 1.00 60.47 173 ALA A CA 1
ATOM 1364 C C . ALA A 1 173 ? -14.415 -7.120 15.430 1.00 60.47 173 ALA A C 1
ATOM 1366 O O . ALA A 1 173 ? -13.319 -7.412 14.945 1.00 60.47 173 ALA A O 1
ATOM 1367 N N . TYR A 1 174 ? -15.551 -7.657 14.975 1.00 58.28 174 TYR A N 1
ATOM 1368 C CA . TYR A 1 174 ? -15.598 -8.700 13.951 1.00 58.28 174 TYR A CA 1
ATOM 1369 C C . TYR A 1 174 ? -15.050 -8.231 12.590 1.00 58.28 174 TYR A C 1
ATOM 1371 O O . TYR A 1 174 ? -14.250 -8.916 11.950 1.00 58.28 174 TYR A O 1
ATOM 1379 N N . LYS A 1 175 ? -15.418 -7.025 12.141 1.00 57.25 175 LYS A N 1
ATOM 1380 C CA . LYS A 1 175 ? -14.908 -6.441 10.887 1.00 57.25 175 LYS A CA 1
ATOM 1381 C C . LYS A 1 175 ? -13.401 -6.185 10.930 1.00 57.25 175 LYS A C 1
ATOM 1383 O O . LYS A 1 175 ? -12.728 -6.394 9.920 1.00 57.25 175 LYS A O 1
ATOM 1388 N N . ARG A 1 176 ? -12.854 -5.761 12.074 1.00 56.34 176 ARG A N 1
ATOM 1389 C CA . ARG A 1 176 ? -11.408 -5.540 12.236 1.00 56.34 176 ARG A CA 1
ATOM 1390 C C . ARG A 1 176 ? -10.613 -6.842 12.287 1.00 56.34 176 ARG A C 1
ATOM 1392 O O . ARG A 1 176 ? -9.539 -6.883 11.688 1.00 56.34 176 ARG A O 1
ATOM 1399 N N . GLN A 1 177 ? -11.155 -7.914 12.873 1.00 52.69 177 GLN A N 1
ATOM 1400 C CA . GLN A 1 177 ? -10.553 -9.255 12.807 1.00 52.69 177 GLN A CA 1
ATOM 1401 C C . GLN A 1 177 ? -10.264 -9.678 11.353 1.00 52.69 177 GLN A C 1
ATOM 1403 O O . GLN A 1 177 ? -9.202 -10.223 11.061 1.00 52.69 177 GLN A O 1
ATOM 1408 N N . LEU A 1 178 ? -11.176 -9.373 10.423 1.00 37.56 178 LEU A N 1
ATOM 1409 C CA . LEU A 1 178 ? -11.045 -9.728 9.004 1.00 37.56 178 LEU A CA 1
ATOM 1410 C C . LEU A 1 178 ? -10.079 -8.824 8.215 1.00 37.56 178 LEU A C 1
ATOM 1412 O O . LEU A 1 178 ? -9.631 -9.208 7.133 1.00 37.56 178 LEU A O 1
ATOM 1416 N N . GLY A 1 179 ? -9.768 -7.630 8.726 1.00 38.31 179 GLY A N 1
ATOM 1417 C CA . GLY A 1 179 ? -8.898 -6.650 8.068 1.00 38.31 179 GLY A CA 1
ATOM 1418 C C . GLY A 1 179 ? -7.439 -6.684 8.525 1.00 38.31 179 GLY A C 1
ATOM 1419 O O . GLY A 1 179 ? -6.574 -6.137 7.837 1.00 38.31 179 GLY A O 1
ATOM 1420 N N . PHE A 1 180 ? -7.143 -7.316 9.663 1.00 43.97 180 PHE A N 1
ATOM 1421 C CA . PHE A 1 180 ? -5.819 -7.250 10.272 1.00 43.97 180 PHE A CA 1
ATOM 1422 C C . PHE A 1 180 ? -4.848 -8.259 9.645 1.00 43.97 180 PHE A C 1
ATOM 1424 O O . PHE A 1 180 ? -4.632 -9.361 10.143 1.00 43.97 180 PHE A O 1
ATOM 1431 N N . ASN A 1 181 ? -4.248 -7.880 8.517 1.00 40.25 181 ASN A N 1
ATOM 1432 C CA . ASN A 1 181 ? -3.184 -8.647 7.879 1.00 40.25 181 ASN A CA 1
ATOM 1433 C C . ASN A 1 181 ? -1.852 -7.923 8.113 1.00 40.25 181 ASN A C 1
ATOM 1435 O O . ASN A 1 181 ? -1.614 -6.867 7.527 1.00 40.25 181 ASN A O 1
ATOM 1439 N N . MET A 1 182 ? -0.996 -8.477 8.981 1.00 45.31 182 MET A N 1
ATOM 1440 C CA . MET A 1 182 ? 0.334 -7.937 9.307 1.00 45.31 182 MET A CA 1
ATOM 1441 C C . MET A 1 182 ? 1.308 -8.084 8.130 1.00 45.31 182 MET A C 1
ATOM 1443 O O . MET A 1 182 ? 2.299 -8.812 8.190 1.00 45.31 182 MET A O 1
ATOM 1447 N N . ASN A 1 183 ? 1.043 -7.386 7.033 1.00 40.62 183 ASN A N 1
ATOM 1448 C CA . ASN A 1 183 ? 2.004 -7.226 5.959 1.00 40.62 183 ASN A CA 1
ATOM 1449 C C . ASN A 1 183 ? 2.841 -5.983 6.253 1.00 40.62 183 ASN A C 1
ATOM 1451 O O . ASN A 1 183 ? 2.591 -4.917 5.701 1.00 40.62 183 ASN A O 1
ATOM 1455 N N . PHE A 1 184 ? 3.862 -6.138 7.103 1.00 45.94 184 PHE A N 1
ATOM 1456 C CA . PHE A 1 184 ? 4.954 -5.167 7.237 1.00 45.94 184 PHE A CA 1
ATOM 1457 C C . PHE A 1 184 ? 5.767 -5.154 5.942 1.00 45.94 184 PHE A C 1
ATOM 1459 O O . PHE A 1 184 ? 6.825 -5.774 5.822 1.00 45.94 184 PHE A O 1
ATOM 1466 N N . TYR A 1 185 ? 5.203 -4.515 4.928 1.00 45.31 185 TYR A N 1
ATOM 1467 C CA . TYR A 1 185 ? 5.741 -4.447 3.584 1.00 45.31 185 TYR A CA 1
ATOM 1468 C C . TYR A 1 185 ? 5.727 -3.001 3.134 1.00 45.31 185 TYR A C 1
ATOM 1470 O O . TYR A 1 185 ? 4.992 -2.602 2.236 1.00 45.31 185 TYR A O 1
ATOM 1478 N N . THR A 1 186 ? 6.554 -2.190 3.774 1.00 41.16 186 THR A N 1
ATOM 1479 C CA . THR A 1 186 ? 6.718 -0.805 3.363 1.00 41.16 186 THR A CA 1
ATOM 1480 C C . THR A 1 186 ? 8.189 -0.531 3.051 1.00 41.16 186 THR A C 1
ATOM 1482 O O . THR A 1 186 ? 9.047 -0.582 3.929 1.00 41.16 186 THR A O 1
ATOM 1485 N N . PRO A 1 187 ? 8.511 -0.224 1.778 1.00 42.75 187 PRO A N 1
ATOM 1486 C CA . PRO A 1 187 ? 9.789 0.372 1.388 1.00 42.75 187 PRO A CA 1
ATOM 1487 C C . PRO A 1 187 ? 9.935 1.825 1.886 1.00 42.75 187 PRO A C 1
ATOM 1489 O O . PRO A 1 187 ? 10.960 2.461 1.657 1.00 42.75 187 PRO A O 1
ATOM 1492 N N . THR A 1 188 ? 8.909 2.388 2.531 1.00 46.03 188 THR A N 1
ATOM 1493 C CA . THR A 1 188 ? 8.757 3.819 2.819 1.00 46.03 188 THR A CA 1
ATOM 1494 C C . THR A 1 188 ? 9.267 4.205 4.211 1.00 46.03 188 THR A C 1
ATOM 1496 O O . THR A 1 188 ? 8.540 4.786 5.011 1.00 46.03 188 THR A O 1
ATOM 1499 N N . GLY A 1 189 ? 10.539 3.907 4.482 1.00 56.38 189 GLY A N 1
ATOM 1500 C CA . GLY A 1 189 ? 11.298 4.475 5.602 1.00 56.38 189 GLY A CA 1
ATOM 1501 C C . GLY A 1 189 ? 10.896 4.019 7.012 1.00 56.38 189 GLY A C 1
ATOM 1502 O O . GLY A 1 189 ? 9.825 3.467 7.255 1.00 56.38 189 GLY A O 1
ATOM 1503 N N . ASN A 1 190 ? 11.786 4.293 7.970 1.00 63.12 190 ASN A N 1
ATOM 1504 C CA . ASN A 1 190 ? 11.642 3.891 9.378 1.00 63.12 190 ASN A CA 1
ATOM 1505 C C . ASN A 1 190 ? 10.351 4.422 10.020 1.00 63.12 190 ASN A C 1
ATOM 1507 O O . ASN A 1 190 ? 9.813 3.807 10.934 1.00 63.12 190 ASN A O 1
ATOM 1511 N N . ASN A 1 191 ? 9.833 5.536 9.507 1.00 64.88 191 ASN A N 1
ATOM 1512 C CA . ASN A 1 191 ? 8.644 6.206 10.014 1.00 64.88 191 ASN A CA 1
ATOM 1513 C C . ASN A 1 191 ? 7.380 5.353 9.856 1.00 64.88 191 ASN A C 1
ATOM 1515 O O . ASN A 1 191 ? 6.620 5.232 10.808 1.00 64.88 191 ASN A O 1
ATOM 1519 N N . ALA A 1 192 ? 7.181 4.715 8.697 1.00 66.25 192 ALA A N 1
ATOM 1520 C CA . ALA A 1 192 ? 5.996 3.891 8.449 1.00 66.25 192 ALA A CA 1
ATOM 1521 C C . ALA A 1 192 ? 5.960 2.662 9.370 1.00 66.25 192 ALA A C 1
ATOM 1523 O O . ALA A 1 192 ? 4.946 2.385 9.998 1.00 66.25 192 ALA A O 1
ATOM 1524 N N . VAL A 1 193 ? 7.103 1.987 9.529 1.00 72.31 193 VAL A N 1
ATOM 1525 C CA . VAL A 1 193 ? 7.235 0.810 10.404 1.00 72.31 193 VAL A CA 1
ATOM 1526 C C . VAL A 1 193 ? 6.949 1.161 11.862 1.00 72.31 193 VAL A C 1
ATOM 1528 O O . VAL A 1 193 ? 6.300 0.398 12.576 1.00 72.31 193 VAL A O 1
ATOM 1531 N N . LEU A 1 194 ? 7.437 2.316 12.320 1.00 74.69 194 LEU A N 1
ATOM 1532 C CA . LEU A 1 194 ? 7.174 2.780 13.676 1.00 74.69 194 LEU A CA 1
ATOM 1533 C C . LEU A 1 194 ? 5.703 3.177 13.855 1.00 74.69 194 LEU A C 1
ATOM 1535 O O . LEU A 1 194 ? 5.122 2.839 14.883 1.00 74.69 194 LEU A O 1
ATOM 1539 N N . THR A 1 195 ? 5.085 3.829 12.868 1.00 71.94 195 THR A N 1
ATOM 1540 C CA . THR A 1 195 ? 3.640 4.103 12.877 1.00 71.94 195 THR A CA 1
ATOM 1541 C C . THR A 1 195 ? 2.830 2.819 12.996 1.00 71.94 195 THR A C 1
ATOM 1543 O O . THR A 1 195 ? 1.989 2.733 13.887 1.00 71.94 195 THR A O 1
ATOM 1546 N N . ASP A 1 196 ? 3.136 1.795 12.197 1.00 74.69 196 ASP A N 1
ATOM 1547 C CA . ASP A 1 196 ? 2.452 0.499 12.259 1.00 74.69 196 ASP A CA 1
ATOM 1548 C C . ASP A 1 196 ? 2.627 -0.170 13.636 1.00 74.69 196 ASP A C 1
ATOM 1550 O O . ASP A 1 196 ? 1.681 -0.723 14.201 1.00 74.69 196 ASP A O 1
ATOM 1554 N N . TYR A 1 197 ? 3.829 -0.081 14.221 1.00 79.56 197 TYR A N 1
ATOM 1555 C CA . TYR A 1 197 ? 4.111 -0.607 15.559 1.00 79.56 197 TYR A CA 1
ATOM 1556 C C . TYR A 1 197 ? 3.291 0.090 16.657 1.00 79.56 197 TYR A C 1
ATOM 1558 O O . TYR A 1 197 ? 2.770 -0.568 17.557 1.00 79.56 197 TYR A O 1
ATOM 1566 N N . TYR A 1 198 ? 3.171 1.416 16.616 1.00 77.31 198 TYR A N 1
ATOM 1567 C CA . TYR A 1 198 ? 2.385 2.146 17.613 1.00 77.31 198 TYR A CA 1
ATOM 1568 C C . TYR A 1 198 ? 0.880 2.024 17.373 1.00 77.31 198 TYR A C 1
ATOM 1570 O O . TYR A 1 198 ? 0.121 1.954 18.338 1.00 77.31 198 TYR A O 1
ATOM 1578 N N . HIS A 1 199 ? 0.447 1.900 16.119 1.00 76.38 199 HIS A N 1
ATOM 1579 C CA . HIS A 1 199 ? -0.936 1.577 15.791 1.00 76.38 199 HIS A CA 1
ATOM 1580 C C . HIS A 1 199 ? -1.338 0.218 16.380 1.00 76.38 199 HIS A C 1
ATOM 1582 O O . HIS A 1 199 ? -2.370 0.119 17.033 1.00 76.38 199 HIS A O 1
ATOM 1588 N N . LEU A 1 200 ? -0.468 -0.796 16.297 1.00 77.44 200 LEU A N 1
ATOM 1589 C CA . LEU A 1 200 ? -0.665 -2.077 16.988 1.00 77.44 200 LEU A CA 1
ATOM 1590 C C . LEU A 1 200 ? -0.888 -1.932 18.503 1.00 77.44 200 LEU A C 1
ATOM 1592 O O . LEU A 1 200 ? -1.690 -2.665 19.078 1.00 77.44 200 LEU A O 1
ATOM 1596 N N . GLN A 1 201 ? -0.204 -0.997 19.169 1.00 82.44 201 GLN A N 1
ATOM 1597 C CA . GLN A 1 201 ? -0.427 -0.753 20.599 1.00 82.44 201 GLN A CA 1
ATOM 1598 C C . GLN A 1 201 ? -1.767 -0.069 20.889 1.00 82.44 201 GLN A C 1
ATOM 1600 O O . GLN A 1 201 ? -2.380 -0.354 21.920 1.00 82.44 201 GLN A O 1
ATOM 1605 N N . LEU A 1 202 ? -2.220 0.822 20.003 1.00 77.19 202 LEU A N 1
ATOM 1606 C CA . LEU A 1 202 ? -3.545 1.440 20.093 1.00 77.19 202 LEU A CA 1
ATOM 1607 C C . LEU A 1 202 ? -4.643 0.390 19.883 1.00 77.19 202 LEU A C 1
ATOM 1609 O O . LEU A 1 202 ? -5.599 0.344 20.654 1.00 77.19 202 LEU A O 1
ATOM 1613 N N . GLU A 1 203 ? -4.465 -0.508 18.911 1.00 77.19 203 GLU A N 1
ATOM 1614 C CA . GLU A 1 203 ? -5.366 -1.642 18.685 1.00 77.19 203 GLU A CA 1
ATOM 1615 C C . GLU A 1 203 ? -5.407 -2.588 19.891 1.00 77.19 203 GLU A C 1
ATOM 1617 O O . GLU A 1 203 ? -6.485 -3.036 20.280 1.00 77.19 203 GLU A O 1
ATOM 1622 N N . LEU A 1 204 ? -4.259 -2.855 20.531 1.00 83.62 204 LEU A N 1
ATOM 1623 C CA . LEU A 1 204 ? -4.213 -3.651 21.760 1.00 83.62 204 LEU A CA 1
ATOM 1624 C C . LEU A 1 204 ? -5.027 -2.989 22.879 1.00 83.62 204 LEU A C 1
ATOM 1626 O O . LEU A 1 204 ? -5.833 -3.657 23.521 1.00 83.62 204 LEU A O 1
ATOM 1630 N N . ALA A 1 205 ? -4.832 -1.687 23.104 1.00 80.69 205 ALA A N 1
ATOM 1631 C CA . ALA A 1 205 ? -5.568 -0.928 24.116 1.00 80.69 205 ALA A CA 1
ATOM 1632 C C . ALA A 1 205 ? -7.083 -0.953 23.864 1.00 80.69 205 ALA A C 1
ATOM 1634 O O . ALA A 1 205 ? -7.870 -1.135 24.791 1.00 80.69 205 ALA A O 1
ATOM 1635 N N . TRP A 1 206 ? -7.481 -0.808 22.601 1.00 75.81 206 TRP A N 1
ATOM 1636 C CA . TRP A 1 206 ? -8.874 -0.884 22.187 1.00 75.81 206 TRP A CA 1
ATOM 1637 C C . TRP A 1 206 ? -9.476 -2.270 22.447 1.00 75.81 206 TRP A C 1
ATOM 1639 O O . TRP A 1 206 ? -10.497 -2.379 23.122 1.00 75.81 206 TRP A O 1
ATOM 1649 N N . ALA A 1 207 ? -8.819 -3.335 21.981 1.00 77.81 207 ALA A N 1
ATOM 1650 C CA . ALA A 1 207 ? -9.285 -4.705 22.180 1.00 77.81 207 ALA A CA 1
ATOM 1651 C C . ALA A 1 207 ? -9.340 -5.093 23.672 1.00 77.81 207 ALA A C 1
ATOM 1653 O O . ALA A 1 207 ? -10.261 -5.789 24.097 1.00 77.81 207 ALA A O 1
ATOM 1654 N N . GLN A 1 208 ? -8.404 -4.595 24.490 1.00 83.62 208 GLN A N 1
ATOM 1655 C CA . GLN A 1 208 ? -8.431 -4.775 25.946 1.00 83.62 208 GLN A CA 1
ATOM 1656 C C . GLN A 1 208 ? -9.660 -4.110 26.569 1.00 83.62 208 GLN A C 1
ATOM 1658 O O . GLN A 1 208 ? -10.333 -4.733 27.386 1.00 83.62 208 GLN A O 1
ATOM 1663 N N . GLY A 1 209 ? -9.982 -2.888 26.142 1.00 76.94 209 GLY A N 1
ATOM 1664 C CA . GLY A 1 209 ? -11.195 -2.200 26.566 1.00 76.94 209 GLY A CA 1
ATOM 1665 C C . GLY A 1 209 ? -12.471 -2.947 26.158 1.00 76.94 209 GLY A C 1
ATOM 1666 O O . GLY A 1 209 ? -13.363 -3.149 26.980 1.00 76.94 209 GLY A O 1
ATOM 1667 N N . LEU A 1 210 ? -12.545 -3.446 24.920 1.00 75.00 210 LEU A N 1
ATOM 1668 C CA . LEU A 1 210 ? -13.678 -4.267 24.479 1.00 75.00 210 LEU A CA 1
ATOM 1669 C C . LEU A 1 210 ? -13.854 -5.517 25.353 1.00 75.00 210 LEU A C 1
ATOM 1671 O O . LEU A 1 210 ? -14.977 -5.828 25.742 1.00 75.00 210 LEU A O 1
ATOM 1675 N N . ARG A 1 211 ? -12.760 -6.196 25.723 1.00 80.50 211 ARG A N 1
ATOM 1676 C CA . ARG A 1 211 ? -12.809 -7.344 26.642 1.00 80.50 211 ARG A CA 1
ATOM 1677 C C . ARG A 1 211 ? -13.342 -6.965 28.023 1.00 80.50 211 ARG A C 1
ATOM 1679 O O . ARG A 1 211 ? -14.060 -7.748 28.632 1.00 80.50 211 ARG A O 1
ATOM 1686 N N . GLU A 1 212 ? -13.015 -5.783 28.539 1.00 78.75 212 GLU A N 1
ATOM 1687 C CA . GLU A 1 212 ? -13.563 -5.320 29.823 1.00 78.75 212 GLU A CA 1
ATOM 1688 C C . GLU A 1 212 ? -15.083 -5.112 29.766 1.00 78.75 212 GLU A C 1
ATOM 1690 O O . GLU A 1 212 ? -15.772 -5.389 30.749 1.00 78.75 212 GLU A O 1
ATOM 1695 N N . LEU A 1 213 ? -15.610 -4.668 28.620 1.00 71.50 213 LEU A N 1
ATOM 1696 C CA . LEU A 1 213 ? -17.038 -4.407 28.438 1.00 71.50 213 LEU A CA 1
ATOM 1697 C C . LEU A 1 213 ? -17.848 -5.678 28.130 1.00 71.50 213 LEU A C 1
ATOM 1699 O O . LEU A 1 213 ? -18.962 -5.832 28.631 1.00 71.50 213 LEU A O 1
ATOM 1703 N N . PHE A 1 214 ? -17.295 -6.581 27.317 1.00 72.25 214 PHE A N 1
ATOM 1704 C CA . PHE A 1 214 ? -18.003 -7.750 26.778 1.00 72.25 214 PHE A CA 1
ATOM 1705 C C . PHE A 1 214 ? -17.578 -9.087 27.391 1.00 72.25 214 PHE A C 1
ATOM 1707 O O . PHE A 1 214 ? -18.245 -10.100 27.195 1.00 72.25 214 PHE A O 1
ATOM 1714 N N . GLY A 1 215 ? -16.503 -9.103 28.177 1.00 75.94 215 GLY A N 1
ATOM 1715 C CA . GLY A 1 215 ? -15.914 -10.325 28.711 1.00 75.94 215 GLY A CA 1
ATOM 1716 C C . GLY A 1 215 ? -15.103 -11.099 27.668 1.00 75.94 215 GLY A C 1
ATOM 1717 O O . GLY A 1 215 ? -14.635 -10.549 26.673 1.00 75.94 215 GLY A O 1
ATOM 1718 N N . GLU A 1 216 ? -14.918 -12.393 27.924 1.00 84.19 216 GLU A N 1
ATOM 1719 C CA . GLU A 1 216 ? -14.085 -13.307 27.126 1.00 84.19 216 GLU A CA 1
ATOM 1720 C C . GLU A 1 216 ? -14.837 -13.828 25.882 1.00 84.19 216 GLU A C 1
ATOM 1722 O O . GLU A 1 216 ? -15.021 -15.033 25.698 1.00 84.19 216 GLU A O 1
ATOM 1727 N N . GLU A 1 217 ? -15.335 -12.925 25.034 1.00 79.56 217 GLU A N 1
ATOM 1728 C CA . GLU A 1 217 ? -15.911 -13.317 23.743 1.00 79.56 217 GLU A CA 1
ATOM 1729 C C . GLU A 1 217 ? -14.808 -13.807 22.788 1.00 79.56 217 GLU A C 1
ATOM 1731 O O . GLU A 1 217 ? -13.779 -13.152 22.627 1.00 79.56 217 GLU A O 1
ATOM 1736 N N . GLU A 1 218 ? -15.045 -14.930 22.101 1.00 79.00 218 GLU A N 1
ATOM 1737 C CA . GLU A 1 218 ? -14.051 -15.603 21.242 1.00 79.00 218 GLU A CA 1
ATOM 1738 C C . GLU A 1 218 ? -13.415 -14.660 20.206 1.00 79.00 218 GLU A C 1
ATOM 1740 O O . GLU A 1 218 ? -12.198 -14.636 20.062 1.00 79.00 218 GLU A O 1
ATOM 1745 N N . ALA A 1 219 ? -14.212 -13.815 19.544 1.00 70.31 219 ALA A N 1
ATOM 1746 C CA . ALA A 1 219 ? -13.704 -12.871 18.545 1.00 70.31 219 ALA A CA 1
ATOM 1747 C C . ALA A 1 219 ? -12.769 -11.799 19.143 1.00 70.31 219 ALA A C 1
ATOM 1749 O 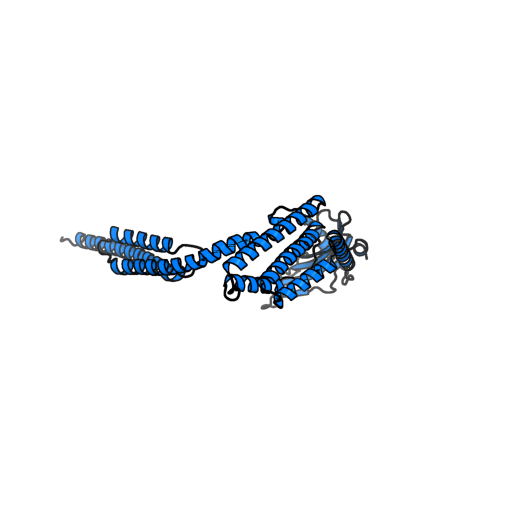O . ALA A 1 219 ? -11.800 -11.392 18.497 1.00 70.31 219 ALA A O 1
ATOM 1750 N N . ILE A 1 220 ? -13.041 -11.352 20.374 1.00 73.94 220 ILE A N 1
ATOM 1751 C CA . ILE A 1 220 ? -12.221 -10.358 21.082 1.00 73.94 220 ILE A CA 1
ATOM 1752 C C . ILE A 1 220 ? -10.921 -11.010 21.558 1.00 73.94 220 ILE A C 1
ATOM 1754 O O . ILE A 1 220 ? -9.845 -10.439 21.375 1.00 73.94 220 ILE A O 1
ATOM 1758 N N . GLU A 1 221 ? -11.003 -12.220 22.113 1.00 82.75 221 GLU A N 1
ATOM 1759 C CA . GLU A 1 221 ? -9.829 -12.988 22.535 1.00 82.75 221 GLU A CA 1
ATOM 1760 C C . GLU A 1 221 ? -8.922 -13.339 21.350 1.00 82.75 221 GLU A C 1
ATOM 1762 O O . GLU A 1 221 ? -7.704 -13.175 21.433 1.00 82.75 221 GLU A O 1
ATOM 1767 N N . ASP A 1 222 ? -9.484 -13.737 20.209 1.00 78.44 222 ASP A N 1
ATOM 1768 C CA . ASP A 1 222 ? -8.723 -13.977 18.981 1.00 78.44 222 ASP A CA 1
ATOM 1769 C C . ASP A 1 222 ? -7.995 -12.714 18.508 1.00 78.44 222 ASP A C 1
ATOM 1771 O O . ASP A 1 222 ? -6.815 -12.765 18.144 1.00 78.44 222 ASP A O 1
ATOM 1775 N N . GLN A 1 223 ? -8.671 -11.562 18.525 1.00 75.50 223 GLN A N 1
ATOM 1776 C CA . GLN A 1 223 ? -8.057 -10.286 18.166 1.00 75.50 223 GLN A CA 1
ATOM 1777 C C . GLN A 1 223 ? -6.915 -9.927 19.129 1.00 75.50 223 GLN A C 1
ATOM 1779 O O . GLN A 1 223 ? -5.819 -9.588 18.673 1.00 75.50 223 GLN A O 1
ATOM 1784 N N . LEU A 1 224 ? -7.135 -10.049 20.441 1.00 82.94 224 LEU A N 1
ATOM 1785 C CA . LEU A 1 224 ? -6.115 -9.816 21.467 1.00 82.94 224 LEU A CA 1
ATOM 1786 C C . LEU A 1 224 ? -4.898 -10.717 21.272 1.00 82.94 224 LEU A C 1
ATOM 1788 O O . LEU A 1 224 ? -3.770 -10.226 21.251 1.00 82.94 224 LEU A O 1
ATOM 1792 N N . ASN A 1 225 ? -5.119 -12.017 21.079 1.00 84.00 225 ASN A N 1
ATOM 1793 C CA . ASN A 1 225 ? -4.054 -12.992 20.879 1.00 84.00 225 ASN A CA 1
ATOM 1794 C C . ASN A 1 225 ? -3.241 -12.689 19.615 1.00 84.00 225 ASN A C 1
ATOM 1796 O O . ASN A 1 225 ? -2.012 -12.757 19.647 1.00 84.00 225 ASN A O 1
ATOM 1800 N N . ASN A 1 226 ? -3.896 -12.298 18.519 1.00 77.56 226 ASN A N 1
ATOM 1801 C CA . ASN A 1 226 ? -3.217 -11.943 17.272 1.00 77.56 226 ASN A CA 1
ATOM 1802 C C . ASN A 1 226 ? -2.378 -10.663 17.404 1.00 77.56 226 ASN A C 1
ATOM 1804 O O . ASN A 1 226 ? -1.219 -10.641 16.980 1.00 77.56 226 ASN A O 1
ATOM 1808 N N . ILE A 1 227 ? -2.932 -9.612 18.017 1.00 81.06 227 ILE A N 1
ATOM 1809 C CA . ILE A 1 227 ? -2.211 -8.351 18.244 1.00 81.06 227 ILE A CA 1
ATOM 1810 C C . ILE A 1 227 ? -1.032 -8.582 19.194 1.00 81.06 227 ILE A C 1
ATOM 1812 O O . ILE A 1 227 ? 0.083 -8.139 18.911 1.00 81.06 227 ILE A O 1
ATOM 1816 N N . GLN A 1 228 ? -1.250 -9.315 20.290 1.00 85.94 228 GLN A N 1
ATOM 1817 C CA . GLN A 1 228 ? -0.209 -9.620 21.268 1.00 85.94 228 GLN A CA 1
ATOM 1818 C C . GLN A 1 228 ? 0.902 -10.471 20.651 1.00 85.94 228 GLN A C 1
ATOM 1820 O O . GLN A 1 228 ? 2.070 -10.151 20.833 1.00 85.94 228 GLN A O 1
ATOM 1825 N N . ALA A 1 229 ? 0.570 -11.486 19.848 1.00 80.88 229 ALA A N 1
ATOM 1826 C CA . ALA A 1 229 ? 1.566 -12.275 19.124 1.00 80.88 229 ALA A CA 1
ATOM 1827 C C . ALA A 1 229 ? 2.402 -11.410 18.163 1.00 80.88 229 ALA A C 1
ATOM 1829 O O . ALA A 1 229 ? 3.618 -11.592 18.060 1.00 80.88 229 ALA A O 1
ATOM 1830 N N . GLY A 1 230 ? 1.771 -10.442 17.489 1.00 78.62 230 GLY A N 1
ATOM 1831 C CA . GLY A 1 230 ? 2.459 -9.448 16.666 1.00 78.62 230 GLY A CA 1
ATOM 1832 C C . GLY A 1 230 ? 3.420 -8.581 17.480 1.00 78.62 230 GLY A C 1
ATOM 1833 O O . GLY A 1 230 ? 4.599 -8.473 17.142 1.00 78.62 230 GLY A O 1
ATOM 1834 N N . LEU A 1 231 ? 2.953 -8.011 18.590 1.00 83.94 231 LEU A N 1
ATOM 1835 C CA . LEU A 1 231 ? 3.777 -7.189 19.479 1.00 83.94 231 LEU A CA 1
ATOM 1836 C C . LEU A 1 231 ? 4.907 -7.988 20.142 1.00 83.94 231 LEU A C 1
ATOM 1838 O O . LEU A 1 231 ? 6.023 -7.483 20.223 1.00 83.94 231 LEU A O 1
ATOM 1842 N N . ASP A 1 232 ? 4.676 -9.238 20.537 1.00 86.25 232 ASP A N 1
ATOM 1843 C CA . ASP A 1 232 ? 5.687 -10.130 21.120 1.00 86.25 232 ASP A CA 1
ATOM 1844 C C . ASP A 1 232 ? 6.767 -10.516 20.102 1.00 86.25 232 ASP A C 1
ATOM 1846 O O . ASP A 1 232 ? 7.951 -10.635 20.440 1.00 86.25 232 ASP A O 1
ATOM 1850 N N . PHE A 1 233 ? 6.379 -10.683 18.835 1.00 81.31 233 PHE A N 1
ATOM 1851 C CA . PHE A 1 233 ? 7.317 -10.877 17.734 1.00 81.31 233 PHE A CA 1
ATOM 1852 C C . PHE A 1 233 ? 8.173 -9.624 17.501 1.00 81.31 233 PHE A C 1
ATOM 1854 O O . PHE A 1 233 ? 9.396 -9.725 17.347 1.00 81.31 233 PHE A O 1
ATOM 1861 N N . LEU A 1 234 ? 7.549 -8.442 17.515 1.00 83.50 234 LEU A N 1
ATOM 1862 C CA . LEU A 1 234 ? 8.224 -7.164 17.285 1.00 83.50 234 LEU A CA 1
ATOM 1863 C C . LEU A 1 234 ? 9.058 -6.708 18.485 1.00 83.50 234 LEU A C 1
ATOM 1865 O O . LEU A 1 234 ? 10.112 -6.121 18.270 1.00 83.50 234 LEU A O 1
ATOM 1869 N N . LYS A 1 235 ? 8.662 -7.030 19.720 1.00 85.06 235 LYS A N 1
ATOM 1870 C CA . LYS A 1 235 ? 9.287 -6.722 21.026 1.00 85.06 235 LYS A CA 1
ATOM 1871 C C . LYS A 1 235 ? 9.419 -5.245 21.391 1.00 85.06 235 LYS A C 1
ATOM 1873 O O . LYS A 1 235 ? 9.157 -4.877 22.530 1.00 85.06 235 LYS A O 1
ATOM 1878 N N . SER A 1 236 ? 9.919 -4.422 20.477 1.00 86.31 236 SER A N 1
ATOM 1879 C CA . SER A 1 236 ? 10.144 -2.992 20.674 1.00 86.31 236 SER A CA 1
ATOM 1880 C C . SER A 1 236 ? 10.076 -2.251 19.334 1.00 86.31 236 SER A C 1
ATOM 1882 O O . SER A 1 236 ? 10.275 -2.882 18.288 1.00 86.31 236 SER A O 1
ATOM 1884 N N . PRO A 1 237 ? 9.867 -0.921 19.334 1.00 82.19 237 PRO A N 1
ATOM 1885 C CA . PRO A 1 237 ? 9.890 -0.133 18.103 1.00 82.19 237 PRO A CA 1
ATOM 1886 C C . PRO A 1 237 ? 11.217 -0.285 17.338 1.00 82.19 237 PRO A C 1
ATOM 1888 O O . PRO A 1 237 ? 11.234 -0.438 16.118 1.00 82.19 237 PRO A O 1
ATOM 1891 N N . GLU A 1 238 ? 12.351 -0.320 18.043 1.00 83.06 238 GLU A N 1
ATOM 1892 C CA . GLU A 1 238 ? 13.675 -0.470 17.428 1.00 83.06 238 GLU A CA 1
ATOM 1893 C C . GLU A 1 238 ? 13.858 -1.852 16.800 1.00 83.06 238 GLU A C 1
ATOM 1895 O O . GLU A 1 238 ? 14.515 -1.994 15.767 1.00 83.06 238 GLU A O 1
ATOM 1900 N N . ASN A 1 239 ? 13.306 -2.892 17.426 1.00 84.12 239 ASN A N 1
ATOM 1901 C CA . ASN A 1 239 ? 13.373 -4.240 16.884 1.00 84.12 239 ASN A CA 1
ATOM 1902 C C . ASN A 1 239 ? 12.399 -4.427 15.707 1.00 84.12 239 ASN A C 1
ATOM 1904 O O . ASN A 1 239 ? 12.757 -5.116 14.753 1.00 84.12 239 ASN A O 1
ATOM 1908 N N . ALA A 1 240 ? 11.251 -3.740 15.698 1.00 81.38 240 ALA A N 1
ATOM 1909 C CA . ALA A 1 240 ? 10.364 -3.664 14.536 1.00 81.38 240 ALA A CA 1
ATOM 1910 C C . ALA A 1 240 ? 11.082 -3.075 13.310 1.00 81.38 240 ALA A C 1
ATOM 1912 O O . ALA A 1 240 ? 11.063 -3.682 12.238 1.00 81.38 240 ALA A O 1
ATOM 1913 N N . VAL A 1 241 ? 11.807 -1.960 13.481 1.00 80.62 241 VAL A N 1
ATOM 1914 C CA . VAL A 1 241 ? 12.626 -1.359 12.410 1.00 80.62 241 VAL A CA 1
ATOM 1915 C C . VAL A 1 241 ? 13.689 -2.338 11.910 1.00 80.62 241 VAL A C 1
ATOM 1917 O O . VAL A 1 241 ? 13.791 -2.560 10.708 1.00 80.62 241 VAL A O 1
ATOM 1920 N N . LYS A 1 242 ? 14.424 -3.008 12.806 1.00 83.81 242 LYS A N 1
ATOM 1921 C CA . LYS A 1 242 ? 15.436 -4.008 12.412 1.00 83.81 242 LYS A CA 1
ATOM 1922 C C . LYS A 1 242 ? 14.846 -5.182 11.630 1.00 83.81 242 LYS A C 1
ATOM 1924 O O . LYS A 1 242 ? 15.465 -5.666 10.683 1.00 83.81 242 LYS A O 1
ATOM 1929 N N . ILE A 1 243 ? 13.671 -5.669 12.031 1.00 80.62 243 ILE A N 1
ATOM 1930 C CA . ILE A 1 243 ? 12.965 -6.738 11.315 1.00 80.62 243 ILE A CA 1
ATOM 1931 C C . ILE A 1 243 ? 12.552 -6.249 9.925 1.00 80.62 243 ILE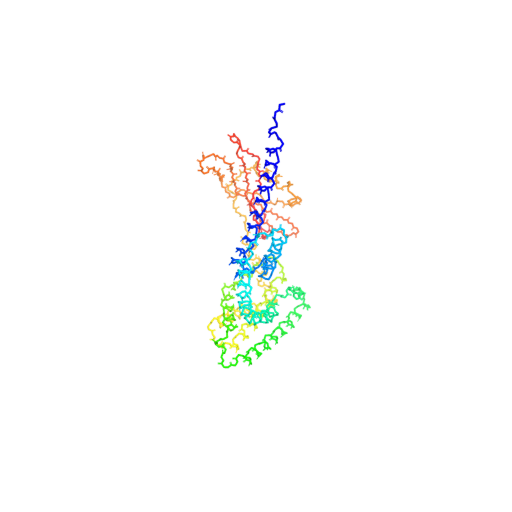 A C 1
ATOM 1933 O O . ILE A 1 243 ? 12.769 -6.963 8.947 1.00 80.62 243 ILE A O 1
ATOM 1937 N N . ALA A 1 244 ? 12.015 -5.033 9.816 1.00 77.50 244 ALA A N 1
ATOM 1938 C CA . ALA A 1 244 ? 11.641 -4.446 8.535 1.00 77.50 244 ALA A CA 1
ATOM 1939 C C . ALA A 1 244 ? 12.855 -4.241 7.614 1.00 77.50 244 ALA A C 1
ATOM 1941 O O . ALA A 1 244 ? 12.803 -4.631 6.450 1.00 77.50 244 ALA A O 1
ATOM 1942 N N . GLU A 1 245 ? 13.972 -3.723 8.130 1.00 80.56 245 GLU A N 1
ATOM 1943 C CA . GLU A 1 245 ? 15.234 -3.579 7.393 1.00 80.56 245 GLU A CA 1
ATOM 1944 C C . GLU A 1 245 ? 15.750 -4.931 6.888 1.00 80.56 245 GLU A C 1
ATOM 1946 O O . GLU A 1 245 ? 16.111 -5.068 5.716 1.00 80.56 245 GLU A O 1
ATOM 1951 N N . LYS A 1 246 ? 15.734 -5.955 7.751 1.00 83.25 246 LYS A N 1
ATOM 1952 C CA . LYS A 1 246 ? 16.102 -7.324 7.379 1.00 83.25 246 LYS A CA 1
ATOM 1953 C C . LYS A 1 246 ? 15.191 -7.862 6.273 1.00 83.25 246 LYS A C 1
ATOM 1955 O O . LYS A 1 246 ? 15.692 -8.363 5.269 1.00 83.25 246 LYS A O 1
ATOM 1960 N N . ASN A 1 247 ? 13.875 -7.733 6.426 1.00 79.44 247 ASN A N 1
ATOM 1961 C CA . ASN A 1 247 ? 12.905 -8.198 5.436 1.00 79.44 247 ASN A CA 1
ATOM 1962 C C . ASN A 1 247 ? 13.084 -7.464 4.100 1.00 79.44 247 ASN A C 1
ATOM 1964 O O . ASN A 1 247 ? 13.103 -8.100 3.047 1.00 79.44 247 ASN A O 1
ATOM 1968 N N . ALA A 1 248 ? 13.278 -6.144 4.129 1.00 79.06 248 ALA A N 1
ATOM 1969 C CA . ALA A 1 248 ? 13.547 -5.343 2.942 1.00 79.06 248 ALA A CA 1
ATOM 1970 C C . ALA A 1 248 ? 14.832 -5.805 2.240 1.00 79.06 248 ALA A C 1
ATOM 1972 O O . ALA A 1 248 ? 14.828 -6.004 1.025 1.00 79.06 248 ALA A O 1
ATOM 1973 N N . TYR A 1 249 ? 15.912 -6.043 2.989 1.00 84.25 249 TYR A N 1
ATOM 1974 C CA . TYR A 1 249 ? 17.152 -6.594 2.443 1.00 84.25 249 TYR A CA 1
ATOM 1975 C C . TYR A 1 249 ? 16.932 -7.971 1.797 1.00 84.25 249 TYR A C 1
ATOM 1977 O O . TYR A 1 249 ? 17.355 -8.194 0.662 1.00 84.25 249 TYR A O 1
ATOM 1985 N N . GLU A 1 250 ? 16.217 -8.879 2.465 1.00 84.38 250 GLU A N 1
ATOM 1986 C CA . GLU A 1 250 ? 15.896 -10.205 1.925 1.00 84.38 250 GLU A CA 1
ATOM 1987 C C . GLU A 1 250 ? 15.071 -10.132 0.631 1.00 84.38 250 GLU A C 1
ATOM 1989 O O . GLU A 1 250 ? 15.274 -10.941 -0.277 1.00 84.38 250 GLU A O 1
ATOM 1994 N N . GLN A 1 251 ? 14.166 -9.158 0.499 1.00 83.69 251 GLN A N 1
ATOM 1995 C CA . GLN A 1 251 ? 13.420 -8.942 -0.744 1.00 83.69 251 GLN A CA 1
ATOM 1996 C C . GLN A 1 251 ? 14.298 -8.372 -1.858 1.00 83.69 251 GLN A C 1
ATOM 1998 O O . GLN A 1 251 ? 14.271 -8.889 -2.979 1.00 83.69 251 GLN A O 1
ATOM 2003 N N . LYS A 1 252 ? 15.152 -7.387 -1.550 1.00 86.69 252 LYS A N 1
ATOM 2004 C CA . LYS A 1 252 ? 16.148 -6.867 -2.503 1.00 86.69 252 LYS A CA 1
ATOM 2005 C C . LYS A 1 252 ? 17.098 -7.969 -2.984 1.00 86.69 252 LYS A C 1
ATOM 2007 O O . LYS A 1 252 ? 17.479 -7.987 -4.153 1.00 86.69 252 LYS A O 1
ATOM 2012 N N . ALA A 1 253 ? 17.446 -8.921 -2.117 1.00 87.12 253 ALA A N 1
ATOM 2013 C CA . ALA A 1 253 ? 18.291 -10.066 -2.460 1.00 87.12 253 ALA A CA 1
ATOM 2014 C C . ALA A 1 253 ? 17.603 -11.069 -3.409 1.00 87.12 253 ALA A C 1
ATOM 2016 O O . ALA A 1 253 ? 18.270 -11.727 -4.215 1.00 87.12 253 ALA A O 1
ATOM 2017 N N . LYS A 1 254 ? 16.268 -11.185 -3.345 1.00 87.56 254 LYS A N 1
ATOM 2018 C CA . LYS A 1 254 ? 15.467 -12.038 -4.243 1.00 87.56 254 LYS A CA 1
ATOM 2019 C C . LYS A 1 254 ? 15.268 -11.421 -5.626 1.00 87.56 254 LYS A C 1
ATOM 2021 O O . LYS A 1 254 ? 15.073 -12.159 -6.592 1.00 87.56 254 LYS A O 1
ATOM 2026 N N . ALA A 1 255 ? 15.318 -10.096 -5.739 1.00 88.81 255 ALA A N 1
ATOM 2027 C CA . ALA A 1 255 ? 15.223 -9.412 -7.019 1.00 88.81 255 ALA A CA 1
ATOM 2028 C C . ALA A 1 255 ? 16.466 -9.703 -7.879 1.00 88.81 255 ALA A C 1
ATOM 2030 O O . ALA A 1 255 ? 17.583 -9.285 -7.568 1.00 88.81 255 ALA A O 1
ATOM 2031 N N . LYS A 1 256 ? 16.256 -10.439 -8.976 1.00 87.19 256 LYS A N 1
ATOM 2032 C CA . LYS A 1 256 ? 17.295 -10.823 -9.939 1.00 87.19 256 LYS A CA 1
ATOM 2033 C C . LYS A 1 256 ? 16.832 -10.566 -11.368 1.00 87.19 256 LYS A C 1
ATOM 2035 O O . LYS A 1 256 ? 15.630 -10.585 -11.649 1.00 87.19 256 LYS A O 1
ATOM 2040 N N . LEU A 1 257 ? 17.805 -10.350 -12.248 1.00 86.81 257 LEU A N 1
ATOM 2041 C CA . LEU A 1 257 ? 17.606 -10.394 -13.691 1.00 86.81 257 LEU A CA 1
ATOM 2042 C C . LEU A 1 257 ? 17.304 -11.831 -14.119 1.00 86.81 257 LEU A C 1
ATOM 2044 O O . LEU A 1 257 ? 17.984 -12.769 -13.694 1.00 86.81 257 LEU A O 1
ATOM 2048 N N . PHE A 1 258 ? 16.302 -12.007 -14.975 1.00 88.25 258 PHE A N 1
ATOM 2049 C CA . PHE A 1 258 ? 16.119 -13.276 -15.664 1.00 88.25 258 PHE A CA 1
ATOM 2050 C C . PHE A 1 258 ? 17.191 -13.442 -16.754 1.00 88.25 258 PHE A C 1
ATOM 2052 O O . PHE A 1 258 ? 17.728 -12.449 -17.261 1.00 88.25 258 PHE A O 1
ATOM 2059 N N . PRO A 1 259 ? 17.527 -14.686 -17.132 1.00 87.12 259 PRO A N 1
ATOM 2060 C CA . PRO A 1 259 ? 18.420 -14.934 -18.256 1.00 87.12 259 PRO A CA 1
ATOM 2061 C C . PRO A 1 259 ? 17.933 -14.228 -19.527 1.00 87.12 259 PRO A C 1
ATOM 2063 O O . PRO A 1 259 ? 16.729 -14.156 -19.785 1.00 87.12 259 PRO A O 1
ATOM 2066 N N . GLU A 1 260 ? 18.868 -13.707 -20.324 1.00 90.06 260 GLU A N 1
ATOM 2067 C CA . GLU A 1 260 ? 18.535 -13.185 -21.649 1.00 90.06 260 GLU A CA 1
ATOM 2068 C C . GLU A 1 260 ? 18.023 -14.339 -22.519 1.00 90.06 260 GLU A C 1
ATOM 2070 O O . GLU A 1 260 ? 18.706 -15.346 -22.705 1.00 90.06 260 GLU A O 1
ATOM 2075 N N . ALA A 1 261 ? 16.801 -14.202 -23.030 1.00 90.12 261 ALA A N 1
ATOM 2076 C CA . ALA A 1 261 ? 16.152 -15.228 -23.843 1.00 90.12 261 ALA A CA 1
ATOM 2077 C C . ALA A 1 261 ? 16.249 -14.939 -25.347 1.00 90.12 261 ALA A C 1
ATOM 2079 O O . ALA A 1 261 ? 16.125 -15.852 -26.161 1.00 90.12 261 ALA A O 1
ATOM 2080 N N . MET A 1 262 ? 16.459 -13.675 -25.722 1.00 90.12 262 MET A N 1
ATOM 2081 C CA . MET A 1 262 ? 16.641 -13.251 -27.107 1.00 90.12 262 MET A CA 1
ATOM 2082 C C . MET A 1 262 ? 17.680 -12.135 -27.180 1.00 90.12 262 MET A C 1
ATOM 2084 O O . MET A 1 262 ? 17.456 -11.049 -26.646 1.00 90.12 262 MET A O 1
ATOM 2088 N N . HIS A 1 263 ? 18.755 -12.376 -27.932 1.00 87.75 263 HIS A N 1
ATOM 2089 C CA . HIS A 1 263 ? 19.743 -11.350 -28.238 1.00 87.75 263 HIS A CA 1
ATOM 2090 C C . HIS A 1 263 ? 19.398 -10.627 -29.545 1.00 87.75 263 HIS A C 1
ATOM 2092 O O . HIS A 1 263 ? 19.526 -11.186 -30.634 1.00 87.75 263 HIS A O 1
ATOM 2098 N N . ASN A 1 264 ? 18.952 -9.373 -29.443 1.00 89.19 264 ASN A N 1
ATOM 2099 C CA . ASN A 1 264 ? 18.649 -8.518 -30.593 1.00 89.19 264 ASN A CA 1
ATOM 2100 C C . ASN A 1 264 ? 19.176 -7.096 -30.351 1.00 89.19 264 ASN A C 1
ATOM 2102 O O . ASN A 1 264 ? 18.492 -6.254 -29.771 1.00 89.19 264 ASN A O 1
ATOM 2106 N N . ALA A 1 265 ? 20.398 -6.826 -30.814 1.00 90.06 265 ALA A N 1
ATOM 2107 C CA . ALA A 1 265 ? 21.083 -5.557 -30.574 1.00 90.06 265 ALA A CA 1
ATOM 2108 C C . ALA A 1 265 ? 20.327 -4.330 -31.117 1.00 90.06 265 ALA A C 1
ATOM 2110 O O . ALA A 1 265 ? 20.348 -3.280 -30.480 1.00 90.06 265 ALA A O 1
ATOM 2111 N N . ALA A 1 266 ? 19.635 -4.459 -32.256 1.00 89.25 266 ALA A N 1
ATOM 2112 C CA . ALA A 1 266 ? 18.855 -3.364 -32.833 1.00 89.25 266 ALA A CA 1
ATOM 2113 C C . ALA A 1 266 ? 17.649 -3.014 -31.950 1.00 89.25 266 ALA A C 1
ATOM 2115 O O . ALA A 1 266 ? 17.459 -1.853 -31.599 1.00 89.25 266 ALA A O 1
ATOM 2116 N N . LEU A 1 267 ? 16.900 -4.028 -31.503 1.00 89.12 267 LEU A N 1
ATOM 2117 C CA . LEU A 1 267 ? 15.780 -3.846 -30.579 1.00 89.12 267 LEU A CA 1
ATOM 2118 C C . LEU A 1 267 ? 16.238 -3.235 -29.246 1.00 89.12 267 LEU A C 1
ATOM 2120 O O . LEU A 1 267 ? 15.610 -2.308 -28.743 1.00 89.12 267 LEU A O 1
ATOM 2124 N N . LEU A 1 268 ? 17.343 -3.725 -28.675 1.00 91.81 268 LEU A N 1
ATOM 2125 C CA . LEU A 1 268 ? 17.885 -3.193 -27.420 1.00 91.81 268 LEU A CA 1
ATOM 2126 C C . LEU A 1 268 ? 18.350 -1.734 -27.570 1.00 91.81 268 LEU A C 1
ATOM 2128 O O . LEU A 1 268 ? 18.167 -0.936 -26.649 1.00 91.81 268 LEU A O 1
ATOM 2132 N N . ALA A 1 269 ? 18.916 -1.366 -28.723 1.00 89.81 269 ALA A N 1
ATOM 2133 C CA . ALA A 1 269 ? 19.275 0.016 -29.027 1.00 89.81 269 ALA A CA 1
ATOM 2134 C C . ALA A 1 269 ? 18.034 0.916 -29.143 1.00 89.81 269 ALA A C 1
ATOM 2136 O O . ALA A 1 269 ? 18.024 1.998 -28.553 1.00 89.81 269 ALA A O 1
ATOM 2137 N N . ASP A 1 270 ? 16.981 0.453 -29.822 1.00 89.50 270 ASP A N 1
ATOM 2138 C CA . ASP A 1 270 ? 15.715 1.182 -29.947 1.00 89.50 270 ASP A CA 1
ATOM 2139 C C . ASP A 1 270 ? 15.037 1.379 -28.585 1.00 89.50 270 ASP A C 1
ATOM 2141 O O . ASP A 1 270 ? 14.617 2.491 -28.266 1.00 89.50 270 ASP A O 1
ATOM 2145 N N . ILE A 1 271 ? 15.007 0.343 -27.740 1.00 90.94 271 ILE A N 1
ATOM 2146 C CA . ILE A 1 271 ? 14.479 0.426 -26.371 1.00 90.94 271 ILE A CA 1
ATOM 2147 C C . ILE A 1 271 ? 15.277 1.432 -25.541 1.00 90.94 271 ILE A C 1
ATOM 2149 O O . ILE A 1 271 ? 14.694 2.280 -24.868 1.00 90.94 271 ILE A O 1
ATOM 2153 N N . ARG A 1 272 ? 16.614 1.367 -25.582 1.00 89.81 272 ARG A N 1
ATOM 2154 C CA . ARG A 1 272 ? 17.468 2.302 -24.838 1.00 89.81 272 ARG A CA 1
ATOM 2155 C C . ARG A 1 272 ? 17.246 3.739 -25.302 1.00 89.81 272 ARG A C 1
ATOM 2157 O O . ARG A 1 272 ? 17.164 4.638 -24.468 1.00 89.81 272 ARG A O 1
ATOM 2164 N N . ALA A 1 273 ? 17.141 3.953 -26.610 1.00 87.75 273 ALA A N 1
ATOM 2165 C CA . ALA A 1 273 ? 16.848 5.263 -27.170 1.00 87.75 273 ALA A CA 1
ATOM 2166 C C . ALA A 1 273 ? 15.469 5.768 -26.728 1.00 87.75 273 ALA A C 1
ATOM 2168 O O . ALA A 1 273 ? 15.336 6.952 -26.437 1.00 87.75 273 ALA A O 1
ATOM 2169 N N . ASP A 1 274 ? 14.459 4.896 -26.660 1.00 87.69 274 ASP A N 1
ATOM 2170 C CA . ASP A 1 274 ? 13.119 5.275 -26.215 1.00 87.69 274 ASP A CA 1
ATOM 2171 C C . ASP A 1 274 ? 13.060 5.611 -24.720 1.00 87.69 274 ASP A C 1
ATOM 2173 O O . ASP A 1 274 ? 12.528 6.663 -24.367 1.00 87.69 274 ASP A O 1
ATOM 2177 N N . LEU A 1 275 ? 13.707 4.807 -23.861 1.00 87.69 275 LEU A N 1
ATOM 2178 C CA . LEU A 1 275 ? 13.864 5.105 -22.431 1.00 87.69 275 LEU A CA 1
ATOM 2179 C C . LEU A 1 275 ? 14.396 6.534 -22.247 1.00 87.69 275 LEU A C 1
ATOM 2181 O O . LEU A 1 275 ? 13.751 7.362 -21.606 1.00 87.69 275 LEU A O 1
ATOM 2185 N N . GLN A 1 276 ? 15.507 6.860 -22.912 1.00 86.31 276 GLN A N 1
ATOM 2186 C CA . GLN A 1 276 ? 16.197 8.149 -22.784 1.00 86.31 276 GLN A CA 1
ATOM 2187 C C . GLN A 1 276 ? 15.422 9.363 -23.336 1.00 86.31 276 GLN A C 1
ATOM 2189 O O . GLN A 1 276 ? 15.856 10.498 -23.130 1.00 86.31 276 GLN A O 1
ATOM 2194 N N . LYS A 1 277 ? 14.277 9.176 -24.013 1.00 84.69 277 LYS A N 1
ATOM 2195 C CA . LYS A 1 277 ? 13.396 10.294 -24.407 1.00 84.69 277 LYS A CA 1
ATOM 2196 C C . LYS A 1 277 ? 12.527 10.800 -23.262 1.00 84.69 277 LYS A C 1
ATOM 2198 O O . LYS A 1 277 ? 12.118 11.960 -23.287 1.00 84.69 277 LYS A O 1
ATOM 2203 N N . SER A 1 278 ? 12.188 9.945 -22.299 1.00 81.12 278 SER A N 1
ATOM 2204 C CA . SER A 1 278 ? 11.317 10.348 -21.194 1.00 81.12 278 SER A CA 1
ATOM 2205 C C . SER A 1 278 ? 12.067 11.242 -20.199 1.00 81.12 278 SER A C 1
ATOM 2207 O O . SER A 1 278 ? 13.273 11.090 -20.006 1.00 81.12 278 SER A O 1
ATOM 2209 N N . ALA A 1 279 ? 11.345 12.128 -19.511 1.00 81.69 279 ALA A N 1
ATOM 2210 C CA . ALA A 1 279 ? 11.929 12.948 -18.451 1.00 81.69 279 ALA A CA 1
ATOM 2211 C C . ALA A 1 279 ? 12.449 12.108 -17.271 1.00 81.69 279 ALA A C 1
ATOM 2213 O O . ALA A 1 279 ? 13.473 12.459 -16.699 1.00 81.69 279 ALA A O 1
ATOM 2214 N N . TYR A 1 280 ? 11.772 11.002 -16.945 1.00 81.12 280 TYR A N 1
ATOM 2215 C CA . TYR A 1 280 ? 12.126 10.133 -15.820 1.00 81.12 280 TYR A CA 1
ATOM 2216 C C . TYR A 1 280 ? 13.488 9.456 -16.018 1.00 81.12 280 TYR A C 1
ATOM 2218 O O . TYR A 1 280 ? 14.335 9.504 -15.142 1.00 81.12 280 TYR A O 1
ATOM 2226 N N . TRP A 1 281 ? 13.727 8.874 -17.192 1.00 82.00 281 TRP A N 1
ATOM 2227 C CA . TRP A 1 281 ? 14.952 8.117 -17.486 1.00 82.00 281 TRP A CA 1
ATOM 2228 C C . TRP A 1 281 ? 16.141 8.991 -17.905 1.00 82.00 281 TRP A C 1
ATOM 2230 O O . TRP A 1 281 ? 17.250 8.485 -18.097 1.00 82.00 281 TRP A O 1
ATOM 2240 N N . LYS A 1 282 ? 15.923 10.294 -18.101 1.00 81.25 282 LYS A N 1
ATOM 2241 C CA . LYS A 1 282 ? 16.942 11.205 -18.614 1.00 81.25 282 LYS A CA 1
ATOM 2242 C C . LYS A 1 282 ? 18.064 11.376 -17.591 1.00 81.25 282 LYS A C 1
ATOM 2244 O O . LYS A 1 282 ? 17.860 11.949 -16.530 1.00 81.25 282 LYS A O 1
ATOM 2249 N N . GLY A 1 283 ? 19.267 10.937 -17.954 1.00 76.56 283 GLY A N 1
ATOM 2250 C CA . GLY A 1 283 ? 20.441 11.010 -17.077 1.00 76.56 283 GLY A CA 1
ATOM 2251 C C . GLY A 1 283 ? 20.578 9.834 -16.106 1.00 76.56 283 GLY A C 1
ATOM 2252 O O . GLY A 1 283 ? 21.585 9.764 -15.408 1.00 76.56 283 GLY A O 1
ATOM 2253 N N . ILE A 1 284 ? 19.631 8.889 -16.110 1.00 83.38 284 ILE A N 1
ATOM 2254 C CA . ILE A 1 284 ? 19.754 7.633 -15.368 1.00 83.38 284 ILE A CA 1
ATOM 2255 C C . ILE A 1 284 ? 20.647 6.667 -16.154 1.00 83.38 284 ILE A C 1
ATOM 2257 O O . ILE A 1 284 ? 20.429 6.414 -17.346 1.00 83.38 284 ILE A O 1
ATOM 2261 N N . THR A 1 285 ? 21.638 6.093 -15.472 1.00 84.25 285 THR A N 1
ATOM 2262 C CA . THR A 1 285 ? 22.510 5.055 -16.030 1.00 84.25 285 THR A CA 1
ATOM 2263 C C . THR A 1 285 ? 21.767 3.722 -16.093 1.00 84.25 285 THR A C 1
ATOM 2265 O O . THR A 1 285 ? 21.349 3.185 -15.068 1.00 84.25 285 THR A O 1
ATOM 2268 N N . ILE A 1 286 ? 21.619 3.175 -17.304 1.00 88.75 286 ILE A N 1
ATOM 2269 C CA . ILE A 1 286 ? 21.076 1.830 -17.541 1.00 88.75 286 ILE A CA 1
ATOM 2270 C C . ILE A 1 286 ? 22.250 0.846 -17.592 1.00 88.75 286 ILE A C 1
ATOM 2272 O O . ILE A 1 286 ? 22.976 0.804 -18.587 1.00 88.75 286 ILE A O 1
ATOM 2276 N N . GLU A 1 287 ? 22.415 0.057 -16.534 1.00 87.69 287 GLU A N 1
ATOM 2277 C CA . GLU A 1 287 ? 23.518 -0.898 -16.353 1.00 87.69 287 GLU A CA 1
ATOM 2278 C C . GLU A 1 287 ? 23.332 -2.144 -17.225 1.00 87.69 287 GLU A C 1
ATOM 2280 O O . GLU A 1 287 ? 24.239 -2.585 -17.936 1.00 87.69 287 GLU A O 1
ATOM 2285 N N . ASN A 1 288 ? 22.121 -2.703 -17.213 1.00 89.25 288 ASN A N 1
ATOM 2286 C CA . ASN A 1 288 ? 21.770 -3.881 -17.990 1.00 89.25 288 ASN A CA 1
ATOM 2287 C C . ASN A 1 288 ? 20.434 -3.680 -18.701 1.00 89.25 288 ASN A C 1
ATOM 2289 O O . ASN A 1 288 ? 19.530 -3.045 -18.166 1.00 89.25 288 ASN A O 1
ATOM 2293 N N . LEU A 1 289 ? 20.305 -4.220 -19.910 1.00 91.38 289 LEU A N 1
ATOM 2294 C CA . LEU A 1 289 ? 19.068 -4.215 -20.682 1.00 91.38 289 LEU A CA 1
ATOM 2295 C C . LEU A 1 289 ? 19.008 -5.511 -21.484 1.00 91.38 289 LEU A C 1
ATOM 2297 O O . LEU A 1 289 ? 19.897 -5.766 -22.294 1.00 91.38 289 LEU A O 1
ATOM 2301 N N . ARG A 1 290 ? 17.966 -6.312 -21.265 1.00 92.88 290 ARG A N 1
ATOM 2302 C CA . ARG A 1 290 ? 17.821 -7.627 -21.895 1.00 92.88 290 ARG A CA 1
ATOM 2303 C C . ARG A 1 290 ? 16.368 -7.980 -22.154 1.00 92.88 290 ARG A C 1
ATOM 2305 O O . ARG A 1 290 ? 15.467 -7.539 -21.439 1.00 92.88 290 ARG A O 1
ATOM 2312 N N . VAL A 1 291 ? 16.151 -8.831 -23.147 1.00 93.81 291 VAL A N 1
ATOM 2313 C CA . VAL A 1 291 ? 14.835 -9.403 -23.427 1.00 93.81 291 VAL A CA 1
ATOM 2314 C C . VAL A 1 291 ? 14.702 -10.743 -22.707 1.00 93.81 291 VAL A C 1
ATOM 2316 O O . VAL A 1 291 ? 15.551 -11.619 -22.866 1.00 93.81 291 VAL A O 1
ATOM 2319 N N . THR A 1 292 ? 13.644 -10.911 -21.913 1.00 92.50 292 THR A N 1
ATOM 2320 C CA . THR A 1 292 ? 13.461 -12.092 -21.048 1.00 92.50 292 THR A CA 1
ATOM 2321 C C . THR A 1 292 ? 12.579 -13.173 -21.658 1.00 92.50 292 THR A C 1
ATOM 2323 O O . THR A 1 292 ? 12.546 -14.289 -21.150 1.00 92.50 292 THR A O 1
ATOM 2326 N N . ASN A 1 293 ? 11.896 -12.873 -22.767 1.00 90.00 293 ASN A N 1
ATOM 2327 C CA . ASN A 1 293 ? 11.102 -13.840 -23.520 1.00 90.00 293 ASN A CA 1
ATOM 2328 C C . ASN A 1 293 ? 11.698 -14.067 -24.918 1.00 90.00 293 ASN A C 1
ATOM 2330 O O . ASN A 1 293 ? 12.042 -13.098 -25.595 1.00 90.00 293 ASN A O 1
ATOM 2334 N N . PRO A 1 294 ? 11.778 -15.324 -25.396 1.00 87.19 294 PRO A N 1
ATOM 2335 C CA . PRO A 1 294 ? 12.403 -15.634 -26.682 1.00 87.19 294 PRO A CA 1
ATOM 2336 C C . PRO A 1 294 ? 11.543 -15.220 -27.885 1.00 87.19 294 PRO A C 1
ATOM 2338 O O . PRO A 1 294 ? 12.041 -15.134 -29.002 1.00 87.19 294 PRO A O 1
ATOM 2341 N N . ASN A 1 295 ? 10.245 -14.976 -27.669 1.00 90.00 295 ASN A N 1
ATOM 2342 C CA . ASN A 1 295 ? 9.269 -14.734 -28.724 1.00 90.00 295 ASN A CA 1
ATOM 2343 C C . ASN A 1 295 ? 8.459 -13.462 -28.466 1.00 90.00 295 ASN A C 1
ATOM 2345 O O . ASN A 1 295 ? 8.098 -13.149 -27.330 1.00 90.00 295 ASN A O 1
ATOM 2349 N N . TRP A 1 296 ? 8.091 -12.791 -29.556 1.00 93.19 296 TRP A N 1
ATOM 2350 C CA . TRP A 1 296 ? 7.082 -11.740 -29.542 1.00 93.19 296 TRP A CA 1
ATOM 2351 C C . TRP A 1 296 ? 5.693 -12.329 -29.288 1.00 93.19 296 TRP A C 1
ATOM 2353 O O . TRP A 1 296 ? 5.262 -13.260 -29.968 1.00 93.19 296 TRP A O 1
ATOM 2363 N N . GLN A 1 297 ? 4.958 -11.739 -28.353 1.00 94.06 297 GLN A N 1
ATOM 2364 C CA . GLN A 1 297 ? 3.534 -11.994 -28.175 1.00 94.06 297 GLN A CA 1
ATOM 2365 C C . GLN A 1 297 ? 2.756 -11.111 -29.147 1.00 94.06 297 GLN A C 1
ATOM 2367 O O . GLN A 1 297 ? 2.835 -9.886 -29.066 1.00 94.06 297 GLN A O 1
ATOM 2372 N N . VAL A 1 298 ? 2.010 -11.715 -30.070 1.00 95.25 298 VAL A N 1
ATOM 2373 C CA . VAL A 1 298 ? 1.221 -10.985 -31.071 1.00 95.25 298 VAL A CA 1
ATOM 2374 C C . VAL A 1 298 ? -0.214 -10.842 -30.579 1.00 95.25 298 VAL A C 1
ATOM 2376 O O . VAL A 1 298 ? -0.893 -11.839 -30.346 1.00 95.25 298 VAL A O 1
ATOM 2379 N N . SER A 1 299 ? -0.682 -9.604 -30.456 1.00 94.81 299 SER A N 1
ATOM 2380 C CA . SER A 1 299 ? -2.075 -9.293 -30.156 1.00 94.81 299 SER A CA 1
ATOM 2381 C C . SER A 1 299 ? -2.867 -9.109 -31.445 1.00 94.81 299 SER A C 1
ATOM 2383 O O . SER A 1 299 ? -2.410 -8.462 -32.394 1.00 94.81 299 SER A O 1
ATOM 2385 N N . ARG A 1 300 ? -4.065 -9.690 -31.482 1.00 96.19 300 ARG A N 1
ATOM 2386 C CA . ARG A 1 300 ? -4.971 -9.643 -32.629 1.00 96.19 300 ARG A CA 1
ATOM 2387 C C . ARG A 1 300 ? -6.343 -9.171 -32.189 1.00 96.19 300 ARG A C 1
ATOM 2389 O O . ARG A 1 300 ? -6.780 -9.467 -31.080 1.00 96.19 300 ARG A O 1
ATOM 2396 N N . HIS A 1 301 ? -7.036 -8.475 -33.079 1.00 92.69 301 HIS A N 1
ATOM 2397 C CA . HIS A 1 301 ? -8.426 -8.117 -32.869 1.00 92.69 301 HIS A CA 1
ATOM 2398 C C . HIS A 1 301 ? -9.269 -9.399 -32.770 1.00 92.69 301 HIS A C 1
ATOM 2400 O O . HIS A 1 301 ? -9.202 -10.226 -33.684 1.00 92.69 301 HIS A O 1
ATOM 2406 N N . PRO A 1 302 ? -10.087 -9.575 -31.716 1.00 85.81 302 PRO A N 1
ATOM 2407 C CA . PRO A 1 302 ? -10.772 -10.841 -31.454 1.00 85.81 302 PRO A CA 1
ATOM 2408 C C . PRO A 1 302 ? -11.769 -11.231 -32.553 1.00 85.81 302 PRO A C 1
ATOM 2410 O O . PRO A 1 302 ? -11.951 -12.414 -32.813 1.00 85.81 302 PRO A O 1
ATOM 2413 N N . LEU A 1 303 ? -12.387 -10.250 -33.225 1.00 86.88 303 LEU A N 1
ATOM 2414 C CA . LEU A 1 303 ? -13.369 -10.510 -34.290 1.00 86.88 303 LEU A CA 1
ATOM 2415 C C . LEU A 1 303 ? -12.753 -10.692 -35.688 1.00 86.88 303 LEU A C 1
ATOM 2417 O O . LEU A 1 303 ? -13.093 -11.640 -36.384 1.00 86.88 303 LEU A O 1
ATOM 2421 N N . SER A 1 304 ? -11.872 -9.789 -36.133 1.00 91.50 304 SER A N 1
ATOM 2422 C CA . SER A 1 304 ? -11.324 -9.805 -37.497 1.00 91.50 304 SER A CA 1
ATOM 2423 C C . SER A 1 304 ? -10.032 -10.613 -37.638 1.00 91.50 304 SER A C 1
ATOM 2425 O O . SER A 1 304 ? -9.581 -10.845 -38.756 1.00 91.50 304 SER A O 1
ATOM 2427 N N . GLY A 1 305 ? -9.382 -10.989 -36.530 1.00 90.25 305 GLY A N 1
ATOM 2428 C CA . GLY A 1 305 ? -8.065 -11.637 -36.539 1.00 90.25 305 GLY A CA 1
ATOM 2429 C C . GLY A 1 305 ? -6.911 -10.727 -36.985 1.00 90.25 305 GLY A C 1
ATOM 2430 O O . GLY A 1 305 ? -5.758 -11.181 -37.040 1.00 90.25 305 GLY A O 1
ATOM 2431 N N . ALA A 1 306 ? -7.198 -9.453 -37.284 1.00 91.19 306 ALA A N 1
ATOM 2432 C CA . ALA A 1 306 ? -6.212 -8.461 -37.689 1.00 91.19 306 ALA A CA 1
ATOM 2433 C C . ALA A 1 306 ? -5.156 -8.280 -36.594 1.00 91.19 306 ALA A C 1
ATOM 2435 O O . ALA A 1 306 ? -5.491 -8.202 -35.412 1.00 91.19 306 ALA A O 1
ATOM 2436 N N . ILE A 1 307 ? -3.881 -8.228 -36.979 1.00 94.44 307 ILE A N 1
ATOM 2437 C CA . ILE A 1 307 ? -2.785 -7.959 -36.043 1.00 94.44 307 ILE A CA 1
ATOM 2438 C C . ILE A 1 307 ? -2.895 -6.505 -35.592 1.00 94.44 307 ILE A C 1
ATOM 2440 O O . ILE A 1 307 ? -2.995 -5.615 -36.429 1.00 94.44 307 ILE A O 1
ATOM 2444 N N . LEU A 1 308 ? -2.868 -6.284 -34.279 1.00 93.25 308 LEU A N 1
ATOM 2445 C CA . LEU A 1 308 ? -2.919 -4.948 -33.687 1.00 93.25 308 LEU A CA 1
ATOM 2446 C C . LEU A 1 308 ? -1.521 -4.479 -33.296 1.00 93.25 308 LEU A C 1
ATOM 2448 O O . LEU A 1 308 ? -1.070 -3.415 -33.699 1.00 93.25 308 LEU A O 1
ATOM 2452 N N . TYR A 1 309 ? -0.817 -5.302 -32.529 1.00 94.31 309 TYR A N 1
ATOM 2453 C CA . TYR A 1 309 ? 0.531 -5.012 -32.063 1.00 94.31 309 TYR A CA 1
ATOM 2454 C C . TYR A 1 309 ? 1.249 -6.309 -31.707 1.00 94.31 309 TYR A C 1
ATOM 2456 O O . TYR A 1 309 ? 0.640 -7.379 -31.598 1.00 94.31 309 TYR A O 1
ATOM 2464 N N . ARG A 1 310 ? 2.552 -6.211 -31.478 1.00 94.12 310 ARG A N 1
ATOM 2465 C CA . ARG A 1 310 ? 3.328 -7.249 -30.807 1.00 94.12 310 ARG A CA 1
ATOM 2466 C C . ARG A 1 310 ? 4.059 -6.663 -29.612 1.00 94.12 310 ARG A C 1
ATOM 2468 O O . ARG A 1 310 ? 4.441 -5.500 -29.637 1.00 94.12 310 ARG A O 1
ATOM 2475 N N . LYS A 1 311 ? 4.246 -7.465 -28.570 1.00 94.62 311 LYS A N 1
ATOM 2476 C CA . LYS A 1 311 ? 5.000 -7.066 -27.382 1.00 94.62 311 LYS A CA 1
ATOM 2477 C C . LYS A 1 311 ? 5.985 -8.137 -26.946 1.00 94.62 311 LYS A C 1
ATOM 2479 O O . LYS A 1 311 ? 5.743 -9.326 -27.148 1.00 94.62 311 LYS A O 1
ATOM 2484 N N . VAL A 1 312 ? 7.078 -7.720 -26.329 1.00 94.25 312 VAL A N 1
ATOM 2485 C CA . VAL A 1 312 ? 8.061 -8.616 -25.723 1.00 94.25 312 VAL A CA 1
ATOM 2486 C C . VAL A 1 312 ? 8.455 -8.086 -24.352 1.00 94.25 312 VAL A C 1
ATOM 2488 O O . VAL A 1 312 ? 8.473 -6.877 -24.129 1.00 94.25 312 VAL A O 1
ATOM 2491 N N . GLN A 1 313 ? 8.701 -8.994 -23.412 1.00 93.81 313 GLN A N 1
ATOM 2492 C CA . GLN A 1 313 ? 9.068 -8.624 -22.051 1.00 93.81 313 GLN A CA 1
ATOM 2493 C C . GLN A 1 313 ? 10.555 -8.293 -21.981 1.00 93.81 313 GLN A C 1
ATOM 2495 O O . GLN A 1 313 ? 11.398 -9.028 -22.502 1.00 93.81 313 GLN A O 1
ATOM 2500 N N . VAL A 1 314 ? 10.853 -7.178 -21.334 1.00 93.44 314 VAL A N 1
ATOM 2501 C CA . VAL A 1 314 ? 12.184 -6.604 -21.217 1.00 93.44 314 VAL A CA 1
ATOM 2502 C C . VAL A 1 314 ? 12.448 -6.311 -19.751 1.00 93.44 314 VAL A C 1
ATOM 2504 O O . VAL A 1 314 ? 11.547 -5.928 -19.001 1.00 93.44 314 VAL A O 1
ATOM 2507 N N . GLN A 1 315 ? 13.699 -6.493 -19.353 1.00 93.88 3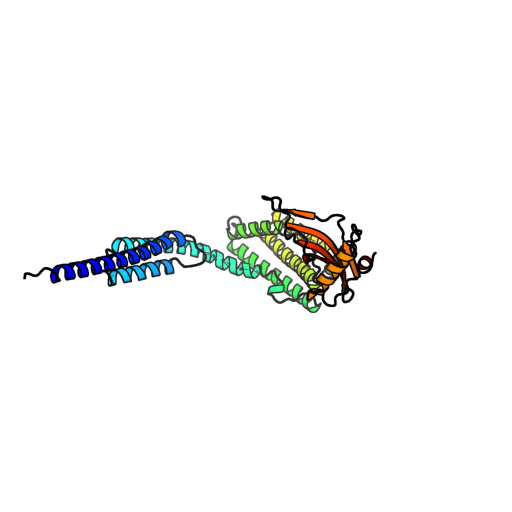15 GLN A N 1
ATOM 2508 C CA . GLN A 1 315 ? 14.192 -6.058 -18.061 1.00 93.88 315 GLN A CA 1
ATOM 2509 C C . GLN A 1 315 ? 15.363 -5.109 -18.246 1.00 93.88 315 GLN A C 1
ATOM 2511 O O . GLN A 1 315 ? 16.230 -5.341 -19.095 1.00 93.88 315 GLN A O 1
ATOM 2516 N N . CYS A 1 316 ? 15.405 -4.062 -17.429 1.00 92.31 316 CYS A N 1
ATOM 2517 C CA . CYS A 1 316 ? 16.594 -3.243 -17.289 1.00 92.31 316 CYS A CA 1
ATOM 2518 C C . CYS A 1 316 ? 16.940 -3.002 -15.826 1.00 92.31 316 CYS A C 1
ATOM 2520 O O . CYS A 1 316 ? 16.072 -3.047 -14.957 1.00 92.31 316 CYS A O 1
ATOM 2522 N N . THR A 1 317 ? 18.217 -2.762 -15.563 1.00 93.12 317 THR A N 1
ATOM 2523 C CA . THR A 1 317 ? 18.692 -2.340 -14.248 1.00 93.12 317 THR A CA 1
ATOM 2524 C C . THR A 1 317 ? 19.258 -0.940 -14.327 1.00 93.12 317 THR A C 1
ATOM 2526 O O . THR A 1 317 ? 19.922 -0.575 -15.301 1.00 93.12 317 THR A O 1
ATOM 2529 N N . THR A 1 318 ? 18.979 -0.154 -13.298 1.00 90.69 318 THR A N 1
ATOM 2530 C CA . THR A 1 318 ? 19.530 1.187 -13.116 1.00 90.69 318 THR A CA 1
ATOM 2531 C C . THR A 1 318 ? 20.300 1.270 -11.816 1.00 90.69 318 THR A C 1
ATOM 2533 O O . THR A 1 318 ? 20.073 0.476 -10.900 1.00 90.69 318 THR A O 1
ATOM 2536 N N . SER A 1 319 ? 21.214 2.233 -11.758 1.00 86.94 319 SER A N 1
ATOM 2537 C CA . SER A 1 319 ? 21.952 2.599 -10.555 1.00 86.94 319 SER A CA 1
ATOM 2538 C C . SER A 1 319 ? 21.920 4.115 -10.406 1.00 86.94 319 SER A C 1
ATOM 2540 O O . SER A 1 319 ? 22.397 4.841 -11.281 1.00 86.94 319 SER A O 1
ATOM 2542 N N . GLU A 1 320 ? 21.342 4.597 -9.309 1.00 83.88 320 GLU A N 1
ATOM 2543 C CA . GLU A 1 320 ? 21.287 6.017 -8.974 1.00 83.88 320 GLU A CA 1
ATOM 2544 C C . GLU A 1 320 ? 21.532 6.194 -7.473 1.00 83.88 320 GLU A C 1
ATOM 2546 O O . GLU A 1 320 ? 20.877 5.566 -6.647 1.00 83.88 320 GLU A O 1
ATOM 2551 N N . ASN A 1 321 ? 22.510 7.028 -7.104 1.00 83.31 321 ASN A N 1
ATOM 2552 C CA . ASN A 1 321 ? 22.847 7.327 -5.703 1.00 83.31 321 ASN A CA 1
ATOM 2553 C C . ASN A 1 321 ? 23.083 6.081 -4.818 1.00 83.31 321 ASN A C 1
ATOM 2555 O O . ASN A 1 321 ? 22.784 6.090 -3.627 1.00 83.31 321 ASN A O 1
ATOM 2559 N N . GLY A 1 322 ? 23.625 5.002 -5.395 1.00 79.50 322 GLY A N 1
ATOM 2560 C CA . GLY A 1 322 ? 23.879 3.741 -4.684 1.00 79.50 322 GLY A CA 1
ATOM 2561 C C . GLY A 1 322 ? 22.646 2.848 -4.502 1.00 79.50 322 GLY A C 1
ATOM 2562 O O . GLY A 1 322 ? 22.748 1.804 -3.860 1.00 79.50 322 GLY A O 1
ATOM 2563 N N . ILE A 1 323 ? 21.502 3.227 -5.076 1.00 85.38 323 ILE A N 1
ATOM 2564 C CA . ILE A 1 323 ? 20.288 2.416 -5.136 1.00 85.38 323 ILE A CA 1
ATOM 2565 C C . ILE A 1 323 ? 20.222 1.765 -6.512 1.00 85.38 323 ILE A C 1
ATOM 2567 O O . ILE A 1 323 ? 20.295 2.444 -7.537 1.00 85.38 323 ILE A O 1
ATOM 2571 N N . CYS A 1 324 ? 20.067 0.442 -6.525 1.00 90.12 324 CYS A N 1
ATOM 2572 C CA . CYS A 1 324 ? 19.899 -0.317 -7.751 1.00 90.12 324 CYS A CA 1
ATOM 2573 C C . CYS A 1 324 ? 18.459 -0.796 -7.897 1.00 90.12 324 CYS A C 1
ATOM 2575 O O . CYS A 1 324 ? 17.892 -1.383 -6.973 1.00 90.12 324 CYS A O 1
ATOM 2577 N N . THR A 1 325 ? 17.880 -0.574 -9.074 1.00 91.44 325 THR A N 1
ATOM 2578 C CA . THR A 1 325 ? 16.474 -0.887 -9.345 1.00 91.44 325 THR A CA 1
ATOM 2579 C C . THR A 1 325 ? 16.366 -1.802 -10.551 1.00 91.44 325 THR A C 1
ATOM 2581 O O . THR A 1 325 ? 16.941 -1.528 -11.602 1.00 91.44 325 THR A O 1
ATOM 2584 N N . LEU A 1 326 ? 15.614 -2.894 -10.406 1.00 93.12 326 LEU A N 1
ATOM 2585 C CA . LEU A 1 326 ? 15.147 -3.692 -11.530 1.00 93.12 326 LEU A CA 1
ATOM 2586 C C . LEU A 1 326 ? 13.846 -3.094 -12.044 1.00 93.12 326 LEU A C 1
ATOM 2588 O O . LEU A 1 326 ? 12.885 -2.950 -11.290 1.00 93.12 326 LEU A O 1
ATOM 2592 N N . HIS A 1 327 ? 13.797 -2.845 -13.341 1.00 92.62 327 HIS A N 1
ATOM 2593 C CA . HIS A 1 327 ? 12.599 -2.437 -14.044 1.00 92.62 327 HIS A CA 1
ATOM 2594 C C . HIS A 1 327 ? 12.174 -3.536 -15.007 1.00 92.62 327 HIS A C 1
ATOM 2596 O O . HIS A 1 327 ? 12.981 -4.051 -15.782 1.00 92.62 327 HIS A O 1
ATOM 2602 N N . GLU A 1 328 ? 10.895 -3.879 -14.968 1.00 92.50 328 GLU A N 1
ATOM 2603 C CA . GLU A 1 328 ? 10.278 -4.887 -15.817 1.00 92.50 328 GLU A CA 1
ATOM 2604 C C . GLU A 1 328 ? 9.183 -4.216 -16.635 1.00 92.50 328 GLU A C 1
ATOM 2606 O O . GLU A 1 328 ? 8.293 -3.565 -16.083 1.00 92.50 328 GLU A O 1
ATOM 2611 N N . PHE A 1 329 ? 9.250 -4.352 -17.954 1.00 92.44 329 PHE A N 1
ATOM 2612 C CA . PHE A 1 329 ? 8.287 -3.712 -18.840 1.00 92.44 329 PHE A CA 1
ATOM 2613 C C . PHE A 1 329 ? 8.100 -4.473 -20.147 1.00 92.44 329 PHE A C 1
ATOM 2615 O O . PHE A 1 329 ? 8.807 -5.437 -20.449 1.00 92.44 329 PHE A O 1
ATOM 2622 N N . TYR A 1 330 ? 7.119 -4.034 -20.933 1.00 93.12 330 TYR A N 1
ATOM 2623 C CA . TYR A 1 330 ? 6.907 -4.531 -22.286 1.00 93.12 330 TYR A CA 1
ATOM 2624 C C . TYR A 1 330 ? 7.383 -3.515 -23.318 1.00 93.12 330 TYR A C 1
ATOM 2626 O O . TYR A 1 330 ? 6.900 -2.384 -23.359 1.00 93.12 330 TYR A O 1
ATOM 2634 N N . ALA A 1 331 ? 8.277 -3.954 -24.196 1.00 92.38 331 ALA A N 1
ATOM 2635 C CA . ALA A 1 331 ? 8.547 -3.291 -25.462 1.00 92.38 331 ALA A CA 1
ATOM 2636 C C . ALA A 1 331 ? 7.428 -3.651 -26.446 1.00 92.38 331 ALA A C 1
ATOM 2638 O O . ALA A 1 331 ? 7.173 -4.838 -26.664 1.00 92.38 331 ALA A O 1
ATOM 2639 N N . THR A 1 332 ? 6.743 -2.653 -27.004 1.00 92.94 332 THR A N 1
ATOM 2640 C CA . THR A 1 332 ? 5.576 -2.832 -27.879 1.00 92.94 332 THR A CA 1
ATOM 2641 C C . THR A 1 332 ? 5.806 -2.179 -29.232 1.00 92.94 332 THR A C 1
ATOM 2643 O O . THR A 1 332 ? 6.343 -1.079 -29.316 1.00 92.94 332 THR A O 1
ATOM 2646 N N . GLU A 1 333 ? 5.366 -2.849 -30.292 1.00 92.81 333 GLU A N 1
ATOM 2647 C CA . GLU A 1 333 ? 5.327 -2.306 -31.647 1.00 92.81 333 GLU A CA 1
ATOM 2648 C C . GLU A 1 333 ? 3.926 -2.491 -32.233 1.00 92.81 333 GLU A C 1
ATOM 2650 O O . GLU A 1 333 ? 3.401 -3.608 -32.290 1.00 92.81 333 GLU A O 1
ATOM 2655 N N . GLU A 1 334 ? 3.324 -1.400 -32.688 1.00 93.75 334 GLU A N 1
ATOM 2656 C CA . GLU A 1 334 ? 2.022 -1.395 -33.352 1.00 93.75 334 GLU A CA 1
ATOM 2657 C C . GLU A 1 334 ? 2.144 -1.855 -34.801 1.00 93.75 334 GLU A C 1
ATOM 2659 O O . GLU A 1 334 ? 3.154 -1.619 -35.462 1.00 93.75 334 GLU A O 1
ATOM 2664 N N . TYR A 1 335 ? 1.109 -2.515 -35.311 1.00 94.88 335 TYR A N 1
ATOM 2665 C CA . TYR A 1 335 ? 1.051 -2.972 -36.692 1.00 94.88 335 TYR A CA 1
ATOM 2666 C C . TYR A 1 335 ? 0.069 -2.123 -37.495 1.00 94.88 335 TYR A C 1
ATOM 2668 O O . TYR A 1 335 ? -1.115 -2.056 -37.179 1.00 94.88 335 TYR A O 1
ATOM 2676 N N . ASN A 1 336 ? 0.547 -1.512 -38.578 1.00 91.81 336 ASN A N 1
ATOM 2677 C CA . ASN A 1 336 ? -0.268 -0.639 -39.431 1.00 91.81 336 ASN A CA 1
ATOM 2678 C C . ASN A 1 336 ? -0.904 -1.361 -40.636 1.00 91.81 336 ASN A C 1
ATOM 2680 O O . ASN A 1 336 ? -1.425 -0.712 -41.540 1.00 91.81 336 ASN A O 1
ATOM 2684 N N . GLY A 1 337 ? -0.812 -2.693 -40.694 1.00 88.38 337 GLY A N 1
ATOM 2685 C CA . GLY A 1 337 ? -1.274 -3.498 -41.829 1.00 88.38 337 GLY A CA 1
ATOM 2686 C C . GLY A 1 337 ? -0.181 -3.881 -42.832 1.00 88.38 337 GLY A C 1
ATOM 2687 O O . GLY A 1 337 ? -0.403 -4.782 -43.632 1.00 88.38 337 GLY A O 1
ATOM 2688 N N . THR A 1 338 ? 0.997 -3.247 -42.788 1.00 90.88 338 THR A N 1
ATOM 2689 C CA . THR A 1 338 ? 2.140 -3.580 -43.664 1.00 90.88 338 THR A CA 1
ATOM 2690 C C . THR A 1 338 ? 3.424 -3.815 -42.874 1.00 90.88 338 THR A C 1
ATOM 2692 O O . THR A 1 338 ? 4.148 -4.774 -43.137 1.00 90.88 338 THR A O 1
ATOM 2695 N N . SER A 1 339 ? 3.701 -2.982 -41.873 1.00 91.31 339 SER A N 1
ATOM 2696 C CA . SER A 1 339 ? 4.918 -3.038 -41.067 1.00 91.31 339 SER A CA 1
ATOM 2697 C C . SER A 1 339 ? 4.626 -2.778 -39.592 1.00 91.31 339 SER A C 1
ATOM 2699 O O . SER A 1 339 ? 3.574 -2.249 -39.225 1.00 91.31 339 SER A O 1
ATOM 2701 N N . TYR A 1 340 ? 5.587 -3.145 -38.748 1.00 91.38 340 TYR A N 1
ATOM 2702 C CA . TYR A 1 340 ? 5.591 -2.760 -37.342 1.00 91.38 340 TYR A CA 1
ATOM 2703 C C . TYR A 1 340 ? 6.155 -1.341 -37.171 1.00 91.38 340 TYR A C 1
ATOM 2705 O O . TYR A 1 340 ? 6.994 -0.900 -37.963 1.00 91.38 340 TYR A O 1
ATOM 2713 N N . SER A 1 341 ? 5.650 -0.615 -36.174 1.00 89.12 341 SER A N 1
ATOM 2714 C CA . SER A 1 341 ? 6.124 0.709 -35.771 1.00 89.12 341 SER A CA 1
ATOM 2715 C C . SER A 1 341 ? 7.494 0.634 -35.094 1.00 89.12 341 SER A C 1
ATOM 2717 O O . SER A 1 341 ? 8.032 -0.444 -34.851 1.00 89.12 341 SER A O 1
ATOM 2719 N N . LYS A 1 342 ? 8.038 1.798 -34.715 1.00 85.81 342 LYS A N 1
ATOM 2720 C CA . LYS A 1 342 ? 9.108 1.839 -33.712 1.00 85.81 342 LYS A CA 1
ATOM 2721 C C . LYS A 1 342 ? 8.597 1.301 -32.377 1.00 85.81 342 LYS A C 1
ATOM 2723 O O . LYS A 1 342 ? 7.409 1.442 -32.072 1.00 85.81 342 LYS A O 1
ATOM 2728 N N . CYS A 1 343 ? 9.514 0.739 -31.598 1.00 86.44 343 CYS A N 1
ATOM 2729 C CA . CYS A 1 343 ? 9.238 0.299 -30.243 1.00 86.44 343 CYS A CA 1
ATOM 2730 C C . CYS A 1 343 ? 8.868 1.489 -29.347 1.00 86.44 343 CYS A C 1
ATOM 2732 O O . CYS A 1 343 ? 9.535 2.523 -29.378 1.00 86.44 343 CYS A O 1
ATOM 2734 N N . PHE A 1 344 ? 7.843 1.302 -28.523 1.00 85.25 344 PHE A N 1
ATOM 2735 C CA . PHE A 1 344 ? 7.523 2.150 -27.380 1.00 85.25 344 PHE A CA 1
ATOM 2736 C C . PHE A 1 344 ? 7.298 1.286 -26.139 1.00 85.25 344 PHE A C 1
ATOM 2738 O O . PHE A 1 344 ? 7.060 0.076 -26.226 1.00 85.25 344 PHE A O 1
ATOM 2745 N N . LEU A 1 345 ? 7.398 1.903 -24.969 1.00 84.50 345 LEU A N 1
ATOM 2746 C CA . LEU A 1 345 ? 7.335 1.203 -23.691 1.00 84.50 345 LEU A CA 1
ATOM 2747 C C . LEU A 1 345 ? 5.914 1.223 -23.122 1.00 84.50 345 LEU A C 1
ATOM 2749 O O . LEU A 1 345 ? 5.291 2.276 -23.010 1.00 84.50 345 LEU A O 1
ATOM 2753 N N . GLY A 1 346 ? 5.409 0.042 -22.768 1.00 69.31 346 GLY A N 1
ATOM 2754 C CA . GLY A 1 346 ? 4.179 -0.140 -21.994 1.00 69.31 346 GLY A CA 1
ATOM 2755 C C . GLY A 1 346 ? 4.469 -0.449 -20.521 1.00 69.31 346 GLY A C 1
ATOM 2756 O O . GLY A 1 346 ? 5.614 -0.345 -20.097 1.00 69.31 346 GLY A O 1
ATOM 2757 N N . TYR A 1 347 ? 3.421 -0.845 -19.779 1.00 62.81 347 TYR A N 1
ATOM 2758 C CA . TYR A 1 347 ? 3.397 -1.277 -18.363 1.00 62.81 347 TYR A CA 1
ATOM 2759 C C . TYR A 1 347 ? 4.767 -1.452 -17.693 1.00 62.81 347 TYR A C 1
ATOM 2761 O O . TYR A 1 347 ? 5.564 -2.280 -18.130 1.00 62.81 347 TYR A O 1
ATOM 2769 N N . HIS A 1 348 ? 4.986 -0.728 -16.597 1.00 79.12 348 HIS A N 1
ATOM 2770 C CA . HIS A 1 348 ? 6.248 -0.669 -15.869 1.00 79.12 348 HIS A CA 1
ATOM 2771 C C . HIS A 1 348 ? 6.043 -1.151 -14.433 1.00 79.12 348 HIS A C 1
ATOM 2773 O O . HIS A 1 348 ? 5.222 -0.600 -13.703 1.00 79.12 348 HIS A O 1
ATOM 2779 N N . ASN A 1 349 ? 6.777 -2.190 -14.048 1.00 85.44 349 ASN A N 1
ATOM 2780 C CA . ASN A 1 349 ? 6.952 -2.587 -12.658 1.00 85.44 349 ASN A CA 1
ATOM 2781 C C . ASN A 1 349 ? 8.402 -2.314 -12.258 1.00 85.44 349 ASN A C 1
ATOM 2783 O O . ASN A 1 349 ? 9.314 -2.487 -13.070 1.00 85.44 349 ASN A O 1
ATOM 2787 N N . GLN A 1 350 ? 8.624 -1.914 -11.013 1.00 88.94 350 GLN A N 1
ATOM 2788 C CA . GLN A 1 350 ? 9.963 -1.675 -10.500 1.00 88.94 350 GLN A CA 1
ATOM 2789 C C . GLN A 1 350 ? 10.127 -2.258 -9.106 1.00 88.94 350 GLN A C 1
ATOM 2791 O O . GLN A 1 350 ? 9.205 -2.241 -8.293 1.00 88.94 350 GLN A O 1
ATOM 2796 N N . ARG A 1 351 ? 11.324 -2.764 -8.828 1.00 88.56 351 ARG A N 1
ATOM 2797 C CA . ARG A 1 351 ? 11.702 -3.259 -7.507 1.00 88.56 351 ARG A CA 1
ATOM 2798 C C . ARG A 1 351 ? 13.161 -2.948 -7.235 1.00 88.56 351 ARG A C 1
ATOM 2800 O O . ARG A 1 351 ? 14.013 -3.165 -8.096 1.00 88.56 351 ARG A O 1
ATOM 2807 N N . GLU A 1 352 ? 13.447 -2.468 -6.034 1.00 89.25 352 GLU A N 1
ATOM 2808 C CA . GLU A 1 352 ? 14.827 -2.341 -5.581 1.00 89.25 352 GLU A CA 1
ATOM 2809 C C . GLU A 1 352 ? 15.492 -3.718 -5.504 1.00 89.25 352 GLU A C 1
ATOM 2811 O O . GLU A 1 352 ? 14.860 -4.734 -5.199 1.00 89.25 352 GLU A O 1
ATOM 2816 N N . MET A 1 353 ? 16.789 -3.744 -5.777 1.00 91.19 353 MET A N 1
ATOM 2817 C CA . MET A 1 353 ? 17.613 -4.942 -5.748 1.00 91.19 353 MET A CA 1
ATOM 2818 C C . MET A 1 353 ? 18.988 -4.632 -5.164 1.00 91.19 353 MET A C 1
ATOM 2820 O O . MET A 1 353 ? 19.411 -3.478 -5.098 1.00 91.19 353 MET A O 1
ATOM 2824 N N . LEU A 1 354 ? 19.721 -5.669 -4.760 1.00 90.31 354 LEU A N 1
ATOM 2825 C CA . LEU A 1 354 ? 21.130 -5.491 -4.410 1.00 90.31 354 LEU A CA 1
ATOM 2826 C C . LEU A 1 354 ? 21.936 -5.109 -5.660 1.00 90.31 354 LEU A C 1
ATOM 2828 O O . LEU A 1 354 ? 21.773 -5.722 -6.716 1.00 90.31 354 LEU A O 1
ATOM 2832 N N . CYS A 1 355 ? 22.838 -4.133 -5.547 1.00 88.12 355 CYS A N 1
ATOM 2833 C CA . CYS A 1 355 ? 23.639 -3.673 -6.687 1.00 88.12 355 CYS A CA 1
ATOM 2834 C C . CYS A 1 355 ? 24.554 -4.754 -7.279 1.00 88.12 355 CYS A C 1
ATOM 2836 O O . CYS A 1 355 ? 24.791 -4.766 -8.485 1.00 88.12 355 CYS A O 1
ATOM 2838 N N . GLU A 1 356 ? 24.991 -5.723 -6.473 1.00 88.56 356 GLU A N 1
ATOM 2839 C CA . GLU A 1 356 ? 25.706 -6.912 -6.958 1.00 88.56 356 GLU A CA 1
ATOM 2840 C C . GLU A 1 356 ? 24.877 -7.749 -7.944 1.00 88.56 356 GLU A C 1
ATOM 2842 O O . GLU A 1 356 ? 25.437 -8.339 -8.865 1.00 88.56 356 GLU A O 1
ATOM 2847 N N . ASN A 1 357 ? 23.546 -7.739 -7.818 1.00 86.75 357 ASN A N 1
ATOM 2848 C CA . ASN A 1 357 ? 22.643 -8.417 -8.746 1.00 86.75 357 ASN A CA 1
ATOM 2849 C C . ASN A 1 357 ? 22.396 -7.585 -10.022 1.00 86.75 357 ASN A C 1
ATOM 2851 O O . ASN A 1 357 ? 21.930 -8.133 -11.021 1.00 86.75 357 ASN A O 1
ATOM 2855 N N . ALA A 1 358 ? 22.661 -6.272 -10.001 1.00 82.31 358 ALA A N 1
ATOM 2856 C CA . ALA A 1 358 ? 22.308 -5.353 -11.086 1.00 82.31 358 ALA A CA 1
ATOM 2857 C C . ALA A 1 358 ? 23.270 -5.432 -12.281 1.00 82.31 358 ALA A C 1
ATOM 2859 O O . ALA A 1 358 ? 22.854 -5.221 -13.422 1.00 82.31 358 ALA A O 1
ATOM 2860 N N . ALA A 1 359 ? 24.537 -5.765 -12.014 1.00 71.75 359 ALA A N 1
ATOM 2861 C CA . ALA A 1 359 ? 25.613 -5.843 -13.003 1.00 71.75 359 ALA A CA 1
ATOM 2862 C C . ALA A 1 359 ? 25.880 -7.269 -13.529 1.00 71.75 359 ALA A C 1
ATOM 2864 O O . ALA A 1 359 ? 26.783 -7.464 -14.347 1.00 71.75 359 ALA A O 1
ATOM 2865 N N . VAL A 1 360 ? 25.121 -8.274 -13.071 1.00 69.50 360 VAL A N 1
ATOM 2866 C CA . VAL A 1 360 ? 25.288 -9.667 -13.517 1.00 69.50 360 VAL A CA 1
ATOM 2867 C C . VAL A 1 360 ? 24.971 -9.749 -15.011 1.00 69.50 360 VAL A C 1
ATOM 2869 O O . VAL A 1 360 ? 23.869 -9.402 -15.436 1.00 69.50 360 VAL A O 1
ATOM 2872 N N . LYS A 1 361 ? 25.961 -10.162 -15.811 1.00 56.62 361 LYS A N 1
ATOM 2873 C CA . LYS A 1 361 ? 25.828 -10.343 -17.263 1.00 56.62 361 LYS A CA 1
ATOM 2874 C C . LYS A 1 361 ? 25.002 -11.581 -17.570 1.00 56.62 361 LYS A C 1
ATOM 2876 O O . LYS A 1 361 ? 25.377 -12.668 -17.090 1.00 56.62 361 LYS A O 1
#

Radius of gyration: 35.69 Å; Cα contacts (8 Å, |Δi|>4): 385; chains: 1; bounding box: 96×60×84 Å

Nearest PDB structures (foldseek):
  2bng-assembly1_B  TM=2.663E-01  e=1.691E+00  Mycobacterium tuberculosis H37Rv
  2rkc-assembly1_A  TM=3.448E-01  e=2.186E+00  Measles morbillivirus
  4gjt-assembly1_A-2  TM=3.088E-01  e=1.691E+00  Measles virus strain Ichinose-B95a

Secondary structure (DSSP, 8-state):
----HHHHHHHHHHHHHHHHHHHHHHHHHHHHHHHHHHHHHHTTT-SSS--HHHHHHHHHHHHHHHHHH-TT---HHHHHHHHHHHHHHHHHHHHHHHHHHHHHHHHHHHHHHH---TTTTT--BTBHHHHHHHHHHHHHHHHHHHHHHHHHHHHHGGGGGG-HHHHHHHHHHHHHHHH--------SHHHHHHHHHHHHHHHHHHHHHHHHHH-S-HHHHHHHHHHHHHHHHH-SHHHHHHHHHHHHHHHHHH--PPPP-B--HHHHHHHHHHHTTSTTTTT-EEEEEEE--SSPEEEE-TTT--EEEEEEEEEEEEEETTEEEEEEEEEEEEB-SSSB---EEEEEEEEEE-HHHHS--

Mean predicted aligned error: 17.96 Å

pLDDT: mean 71.8, std 16.79, range [34.69, 96.19]

Solvent-accessible surface area (backbone atoms only — not comparable to full-atom values): 20253 Å² total; per-residue (Å²): 134,86,86,66,69,67,64,55,50,50,51,51,50,52,51,48,52,49,49,55,52,50,54,49,50,52,52,54,50,49,52,42,53,48,40,53,48,46,43,72,67,44,50,81,70,57,91,81,85,70,54,56,66,56,43,49,49,54,37,50,53,50,51,49,51,44,54,76,76,33,93,83,59,84,53,65,70,58,55,51,54,54,51,52,46,52,52,54,44,51,58,51,48,53,56,46,46,62,54,44,50,56,48,47,58,48,47,55,60,43,54,68,65,63,65,63,48,52,66,83,75,67,53,68,44,75,48,79,75,35,54,56,51,51,50,52,50,48,52,53,48,45,52,49,50,53,52,50,51,51,50,50,53,65,74,44,52,101,46,50,95,73,38,72,68,46,55,48,54,52,51,48,52,55,55,46,59,78,64,70,70,92,71,87,76,69,93,66,56,68,30,52,53,40,44,54,53,53,38,48,52,48,51,45,48,50,40,52,50,49,31,74,76,69,44,91,41,67,71,48,51,51,44,44,51,54,45,49,53,49,49,65,71,32,70,44,65,71,47,37,42,53,50,46,52,50,50,52,50,56,49,17,66,67,42,66,76,72,67,74,48,42,92,49,71,67,61,53,50,47,50,52,56,49,47,53,68,39,80,84,42,50,90,58,50,72,72,34,76,44,26,55,43,72,58,73,48,74,43,52,42,89,85,80,63,47,65,46,32,35,34,32,45,32,39,36,18,36,56,55,99,91,46,22,35,42,37,42,30,31,45,31,25,44,39,80,87,84,52,68,50,74,65,46,80,49,70,77,47,74,45,59,24,42,57,81,46,41,71,65,129

Sequence (361 aa):
MKTPSFHLLFIFLLANCTIFAQDNINWDISQLKSAIRSMKNDGIVAAGSESGDELAAKAEEKLTFLKENYAHFDATAYETEIAEFKRIYNEKYAAANEQNGLESEFNTNYDLLFATDLYYEGIQIGQPADAVKAQTFIDDYKARIATFLASEAAELGKNIDKSPAVDRLRDLAYKRQLGFNMNFYTPTGNNAVLTDYYHLQLELAWAQGLRELFGEEEAIEDQLNNIQAGLDFLKSPENAVKIAEKNAYEQKAKAKLFPEAMHNAALLADIRADLQKSAYWKGITIENLRVTNPNWQVSRHPLSGAILYRKVQVQCTTSENGICTLHEFYATEEYNGTSYSKCFLGYHNQREMLCENAAVK